Protein 3QLE (pdb70)

Sequence (182 aa):
FPDLLPPPPQRPLTLVITLEDFLVHSEWSQKHGWRTAKRPGADYFLGYLSQYYEIVLFSSNYMMYSDKIAEKLDPIHAFVSYNLFKEHCVYKDGVHIKDLSKLNRDLSKVIIIDTDPNSYKLQPENAIPMEPWNGEADDKLVRLIPFLEYLATQQTKDVRPILNSFEDKKNLAEEFDHRVKK

CATH classification: 3.40.50.1000

Solvent-accessible surface area: 9893 Å² total; per-residue (Å²): 125,95,96,34,9,66,97,71,119,144,106,66,1,8,0,0,0,2,0,42,42,0,0,2,34,39,105,154,20,165,154,98,24,180,134,44,47,95,8,54,25,1,70,120,0,0,12,50,0,15,114,53,2,16,0,0,1,1,0,48,54,79,80,141,123,2,67,146,37,5,92,86,6,7,88,140,125,65,80,16,60,65,67,8,6,53,86,49,13,20,149,96,122,51,33,65,2,2,10,0,59,43,0,61,29,82,42,13,72,0,0,0,0,1,24,62,88,49,8,28,109,65,12,71,71,0,1,0,21,24,118,73,8,105,30,118,71,31,63,101,0,67,140,4,12,60,1,0,46,86,0,12,78,96,102,16,140,41,0,71,87,56,0,69,56,19,155,60,38,111,78,3,24,121,33,17,86,158,125,45,205,212

InterPro domains:
  IPR004274 FCP1 homology domain [PF03031] (192-339)
  IPR004274 FCP1 homology domain [PS50969] (187-330)
  IPR004274 FCP1 homology domain [SM00577] (190-319)
  IPR023214 HAD superfamily [G3DSA:3.40.50.1000] (176-361)
  IPR036412 HAD-like superfamily [SSF56784] (179-343)
  IPR050365 Mitochondrial import inner membrane translocase subunit TIM50 [PTHR12210] (94-351)

Secondary structure (DSSP, 8-state):
----SPPP---SEEEEEE-BTTTEEEEEETTTEEEEEE-TTHHHHHHHHTTTEEEEEE-SS-HHHHHHHHHHTSTT-SSEEEEE-GGGSEEETTEEE--GGGS-S-GGGEEEEES-TTTTTT-GGGEEE-PPP-SS---HHHHHHHHHHHHHHT--S-SHHHHTTSS-GGGHHHHHHHH---

Foldseek 3Di:
DAQDADAQPPALAAEEEEPDLPQKHWDADPVPGIDMGGEPCLLVLQVVLLVHHAYEYEYAADCVPCVVVVCVSPVVVDGHNYYHYQVCFDADPHDTEQAVVSNNDDQLRYAYEEADCRHCVNPVLRYQHEPGHPNDHDCVSVLCPVVSVVCRVVSHRGCRVVCPPDPHSNCVSVRVPVVDDD

Radius of gyration: 15.85 Å; Cα contacts (8 Å, |Δi|>4): 310; chains: 1; bounding box: 47×37×36 Å

Organism: Saccharomyces cerevisiae (strain Lalvin EC1118 / Prise de mousse) (NCBI:txid643680)

Structure (mmCIF, N/CA/C/O backbone):
data_3QLE
#
_entry.id   3QLE
#
_cell.length_a   84.109
_cell.length_b   84.109
_cell.length_c   116.549
_cell.angle_alpha   90.00
_cell.angle_beta   90.00
_cell.angle_gamma   120.00
#
_symmetry.space_group_name_H-M   'P 61 2 2'
#
loop_
_entity.id
_entity.type
_entity.pdbx_description
1 polymer Tim50p
2 non-polymer 'CALCIUM ION'
3 non-polymer 'ACETATE ION'
4 non-polymer 'PENTAETHYLENE GLYCOL'
5 water water
#
loop_
_atom_site.group_PDB
_atom_site.id
_atom_site.type_symbol
_atom_site.label_atom_id
_atom_site.label_alt_id
_atom_site.label_comp_id
_atom_site.label_asym_id
_atom_site.label_entity_id
_atom_site.label_seq_id
_atom_site.pdbx_PDB_ins_code
_atom_site.Cartn_x
_atom_site.Cartn_y
_atom_site.Cartn_z
_atom_site.occupancy
_atom_site.B_iso_or_equiv
_atom_site.auth_seq_id
_atom_site.auth_comp_id
_atom_site.auth_asym_id
_atom_site.auth_atom_id
_atom_site.pdbx_PDB_model_num
ATOM 1 N N . PHE A 1 19 ? 63.645 38.229 -4.520 1.00 39.58 176 PHE A N 1
ATOM 2 C CA . PHE A 1 19 ? 63.013 37.318 -3.565 1.00 36.31 176 PHE A CA 1
ATOM 3 C C . PHE A 1 19 ? 63.430 37.639 -2.120 1.00 31.08 176 PHE A C 1
ATOM 4 O O . PHE A 1 19 ? 64.610 37.825 -1.825 1.00 36.04 176 PHE A O 1
ATOM 12 N N . PRO A 1 20 ? 62.450 37.695 -1.213 1.00 31.58 177 PRO A N 1
ATOM 13 C CA . PRO A 1 20 ? 62.675 37.996 0.208 1.00 33.31 177 PRO A CA 1
ATOM 14 C C . PRO A 1 20 ? 63.490 36.909 0.928 1.00 27.85 177 PRO A C 1
ATOM 15 O O . PRO A 1 20 ? 63.369 35.733 0.568 1.00 24.36 177 PRO A O 1
ATOM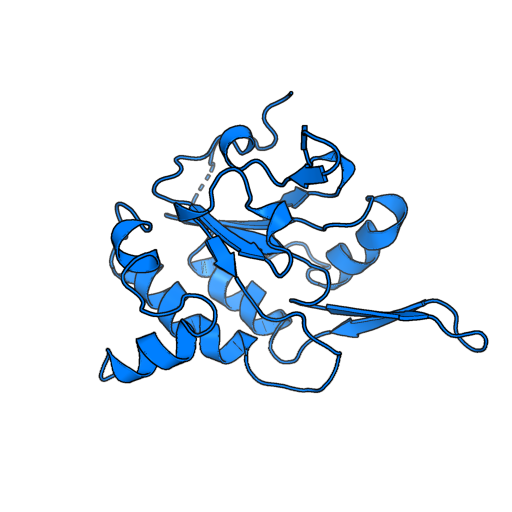 19 N N . ASP A 1 21 ? 64.304 37.290 1.915 1.00 20.56 178 ASP A N 1
ATOM 20 C CA . ASP A 1 21 ? 64.800 36.314 2.890 1.00 22.20 178 ASP A CA 1
ATOM 21 C C . ASP A 1 21 ? 63.616 35.748 3.666 1.00 18.73 178 ASP A C 1
ATOM 22 O O . ASP A 1 21 ? 62.621 36.455 3.904 1.00 20.23 178 ASP A O 1
ATOM 27 N N . LEU A 1 22 ? 63.731 34.495 4.089 1.00 14.72 179 LEU A N 1
ATOM 28 C CA . LEU A 1 22 ? 62.578 33.751 4.585 1.00 16.45 179 LEU A CA 1
ATOM 29 C C . LEU A 1 22 ? 62.545 33.533 6.090 1.00 17.49 179 LEU A C 1
ATOM 30 O O . LEU A 1 22 ? 61.488 33.218 6.639 1.00 19.13 179 LEU A O 1
ATOM 35 N N . LEU A 1 23 ? 63.695 33.651 6.754 1.00 14.50 180 LEU A N 1
ATOM 36 C CA . LEU A 1 23 ? 63.751 33.382 8.197 1.00 12.36 180 LEU A CA 1
ATOM 37 C C . LEU A 1 23 ? 64.363 34.569 8.931 1.00 11.92 180 LEU A C 1
ATOM 38 O O . LEU A 1 23 ? 65.224 35.255 8.392 1.00 14.20 180 LEU A O 1
ATOM 43 N N . PRO A 1 24 ? 63.913 34.796 10.176 1.00 15.46 181 PRO A N 1
ATOM 44 C CA . PRO A 1 24 ? 64.549 35.759 11.081 1.00 16.55 181 PRO A CA 1
ATOM 45 C C . PRO A 1 24 ? 65.970 35.284 11.361 1.00 20.21 181 PRO A C 1
ATOM 46 O O . PRO A 1 24 ? 66.258 34.100 11.178 1.00 20.31 181 PRO A O 1
ATOM 50 N N . PRO A 1 25 ? 66.844 36.185 11.822 1.00 25.48 182 PRO A N 1
ATOM 51 C CA . PRO A 1 25 ? 68.206 35.757 12.181 1.00 29.21 182 PRO A CA 1
ATOM 52 C C . PRO A 1 25 ? 68.167 34.722 13.308 1.00 30.20 182 PRO A C 1
ATOM 53 O O . PRO A 1 25 ? 67.183 34.666 14.054 1.00 27.85 182 PRO A O 1
ATOM 57 N N . PRO A 1 26 ? 69.212 33.885 13.416 1.00 27.07 183 PRO A N 1
ATOM 58 C CA . PRO A 1 26 ? 69.184 32.833 14.440 1.00 26.67 183 PRO A CA 1
ATOM 59 C C . PRO A 1 26 ? 69.024 33.416 15.842 1.00 32.17 183 PRO A C 1
ATOM 60 O O . PRO A 1 26 ? 69.463 34.542 16.111 1.00 28.11 183 PRO A O 1
ATOM 64 N N . PRO A 1 27 ? 68.369 32.656 16.726 1.00 30.24 184 PRO A N 1
ATOM 65 C CA . PRO A 1 27 ? 68.049 33.101 18.082 1.00 32.87 184 PRO A CA 1
ATOM 66 C C . PRO A 1 27 ? 69.226 32.911 19.031 1.00 39.95 184 PRO A C 1
ATOM 67 O O . PRO A 1 27 ? 69.223 33.560 20.084 1.00 51.4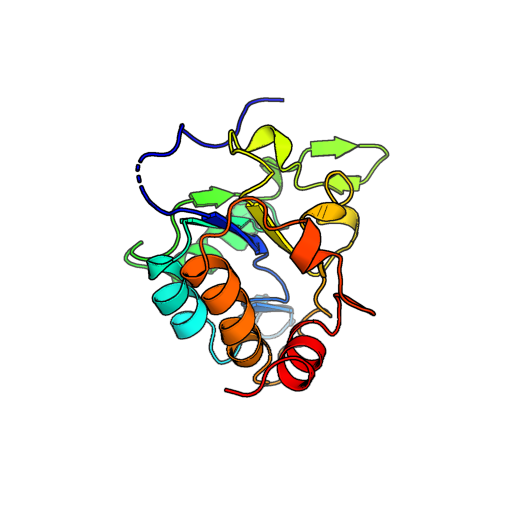7 184 PRO A O 1
ATOM 71 N N . GLN A 1 32 ? 69.312 28.777 20.649 1.00 28.86 189 GLN A N 1
ATOM 72 C CA . GLN A 1 32 ? 70.092 28.555 19.425 1.00 36.27 189 GLN A CA 1
ATOM 73 C C . GLN A 1 32 ? 70.601 27.120 19.295 1.00 34.69 189 GLN A C 1
ATOM 74 O O . GLN A 1 32 ? 70.845 26.440 20.295 1.00 34.71 189 GLN A O 1
ATOM 80 N N . ARG A 1 33 ? 70.769 26.685 18.050 1.00 23.60 190 ARG A N 1
ATOM 81 C CA . ARG A 1 33 ? 71.301 25.368 17.715 1.00 20.22 190 ARG A CA 1
ATOM 82 C C . ARG A 1 33 ? 72.429 25.561 16.721 1.00 22.44 190 ARG A C 1
ATOM 83 O O . ARG A 1 33 ? 72.384 26.486 15.909 1.00 27.30 190 ARG A O 1
ATOM 91 N N . PRO A 1 34 ? 73.436 24.677 16.761 1.00 25.35 191 PRO A N 1
ATOM 92 C CA . PRO A 1 34 ? 74.626 24.818 15.906 1.00 29.69 191 PRO A CA 1
ATOM 93 C C . PRO A 1 34 ? 74.340 24.586 14.420 1.00 26.98 191 PRO A C 1
ATOM 94 O O . PRO A 1 34 ? 75.109 25.043 13.574 1.00 25.07 191 PRO A O 1
ATOM 98 N N . LEU A 1 35 ? 73.246 23.900 14.107 1.00 17.33 192 LEU A N 1
ATOM 99 C CA . LEU A 1 35 ? 72.969 23.510 12.732 1.00 13.79 192 LEU A CA 1
ATOM 100 C C . LEU A 1 35 ? 71.490 23.672 12.424 1.00 12.74 192 LEU A C 1
ATOM 101 O O . LEU A 1 35 ? 70.655 23.630 13.324 1.00 15.15 192 LEU A O 1
ATOM 106 N N . THR A 1 36 ? 71.170 23.834 11.142 1.00 10.42 193 THR A N 1
ATOM 107 C CA . THR A 1 36 ? 69.781 23.942 10.713 1.00 10.20 193 THR A CA 1
ATOM 108 C C . THR A 1 36 ? 69.455 22.766 9.811 1.00 9.89 193 THR A C 1
ATOM 109 O O . THR A 1 36 ? 70.206 22.472 8.876 1.00 11.99 193 THR A O 1
ATOM 113 N N . LEU A 1 37 ? 68.362 22.077 10.126 1.00 10.88 194 LEU A N 1
ATOM 114 C CA . LEU A 1 37 ? 67.920 20.917 9.360 1.00 10.81 194 LEU A CA 1
ATOM 115 C C . LEU A 1 37 ? 66.641 21.282 8.606 1.00 11.12 194 LEU A C 1
ATOM 116 O O . LEU A 1 37 ? 65.598 21.514 9.223 1.00 12.41 194 LEU A O 1
ATOM 121 N N . VAL A 1 38 ? 66.715 21.334 7.279 1.00 8.42 195 VAL A N 1
ATOM 122 C CA . VAL A 1 38 ? 65.554 21.664 6.468 1.00 11.33 195 VAL A CA 1
ATOM 123 C C . VAL A 1 38 ? 65.025 20.348 5.924 1.00 13.78 195 VAL A C 1
ATOM 124 O O . VAL A 1 38 ? 65.729 19.637 5.214 1.00 13.31 195 VAL A O 1
ATOM 128 N N . ILE A 1 39 ? 63.802 19.989 6.283 1.00 10.69 196 ILE A N 1
ATOM 129 C CA . ILE A 1 39 ? 63.283 18.700 5.835 1.00 9.52 196 ILE A CA 1
ATOM 130 C C . ILE A 1 39 ? 61.984 18.880 5.085 1.00 14.04 196 ILE A C 1
ATOM 131 O O . ILE A 1 39 ? 61.151 19.701 5.459 1.00 13.39 196 ILE A O 1
ATOM 136 N N . THR A 1 40 ? 61.800 18.101 4.029 1.00 10.47 197 THR A N 1
ATOM 137 C CA . THR A 1 40 ? 60.543 18.156 3.322 1.00 10.08 197 THR A CA 1
ATOM 138 C C . THR A 1 40 ? 59.463 17.403 4.088 1.00 12.19 197 THR A C 1
ATOM 139 O O . THR A 1 40 ? 59.744 16.577 4.949 1.00 14.02 197 THR A O 1
ATOM 143 N N . LEU A 1 41 ? 58.214 17.692 3.763 1.00 13.96 198 LEU A N 1
ATOM 144 C CA . LEU A 1 41 ? 57.097 17.062 4.457 1.00 11.82 198 LEU A CA 1
ATOM 145 C C . LEU A 1 41 ? 56.615 15.858 3.666 1.00 17.09 198 LEU A C 1
ATOM 146 O O . LEU A 1 41 ? 56.638 14.720 4.145 1.00 15.52 198 LEU A O 1
ATOM 151 N N . GLU A 1 42 ? 56.178 16.124 2.442 1.00 13.30 199 GLU A N 1
ATOM 152 C CA . GLU A 1 42 ? 55.551 15.117 1.595 1.00 15.89 199 GLU A CA 1
ATOM 153 C C . GLU A 1 42 ? 56.524 13.998 1.204 1.00 15.38 199 GLU A C 1
ATOM 154 O O . GLU A 1 42 ? 57.650 14.245 0.762 1.00 14.87 199 GLU A O 1
ATOM 160 N N . ASP A 1 43 ? 56.068 12.765 1.370 1.00 13.90 200 ASP A N 1
ATOM 161 C CA . ASP A 1 43 ? 56.854 11.573 1.051 1.00 16.45 200 ASP A CA 1
ATOM 162 C C . ASP A 1 43 ? 58.163 11.456 1.818 1.00 14.95 200 ASP A C 1
ATOM 163 O O . ASP A 1 43 ? 59.095 10.773 1.379 1.00 14.87 200 ASP A O 1
ATOM 168 N N . PHE A 1 44 ? 58.220 12.105 2.973 1.00 13.28 201 PHE A N 1
ATOM 169 C CA . PHE A 1 44 ? 59.352 11.937 3.875 1.00 11.07 201 PHE A CA 1
ATOM 170 C C . PHE A 1 44 ? 58.838 11.681 5.288 1.00 13.64 201 PHE A C 1
ATOM 171 O O . PHE A 1 44 ? 59.147 10.653 5.875 1.00 15.42 201 PHE A O 1
ATOM 179 N N . LEU A 1 45 ? 58.028 12.595 5.821 1.00 12.59 202 LEU A N 1
ATOM 180 C CA . LEU A 1 45 ? 57.402 12.383 7.131 1.00 12.96 202 LEU A CA 1
ATOM 181 C C . LEU A 1 45 ? 55.978 11.831 7.006 1.00 14.94 202 LEU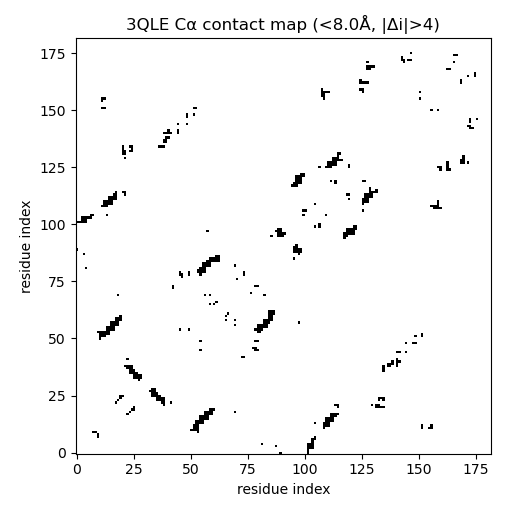 A C 1
ATOM 182 O O . LEU A 1 45 ? 55.486 11.153 7.921 1.00 13.46 202 LEU A O 1
ATOM 187 N N . VAL A 1 46 ? 55.314 12.169 5.902 1.00 12.77 203 VAL A N 1
ATOM 188 C CA . VAL A 1 46 ? 53.930 11.753 5.668 1.00 11.21 203 VAL A CA 1
ATOM 189 C C . VAL A 1 46 ? 53.763 11.323 4.220 1.00 16.30 203 VAL A C 1
ATOM 190 O O . VAL A 1 46 ? 54.641 11.548 3.386 1.00 16.43 203 VAL A O 1
ATOM 194 N N . HIS A 1 47 ? 52.629 10.710 3.921 1.00 13.74 204 HIS A N 1
ATOM 195 C CA . HIS A 1 47 ? 52.318 10.341 2.544 1.00 17.92 204 HIS A CA 1
ATOM 196 C C . HIS A 1 47 ? 50.816 10.406 2.375 1.00 17.85 204 HIS A C 1
ATOM 197 O O . HIS A 1 47 ? 50.078 9.883 3.211 1.00 16.28 204 HIS A O 1
ATOM 204 N N . SER A 1 48 ? 50.371 11.052 1.298 1.00 16.38 205 SER A N 1
ATOM 205 C CA . SER A 1 48 ? 48.950 11.250 1.054 1.00 18.92 205 SER A CA 1
ATOM 206 C C . SER A 1 48 ? 48.475 10.517 -0.205 1.00 18.31 205 SER A C 1
ATOM 207 O O . SER A 1 48 ? 49.189 10.425 -1.197 1.00 18.37 205 SER A O 1
ATOM 210 N N . GLU A 1 49 ? 47.254 10.008 -0.157 1.00 18.31 206 GLU A N 1
ATOM 211 C CA . GLU A 1 49 ? 46.661 9.334 -1.303 1.00 19.20 206 GLU A CA 1
ATOM 212 C C . GLU A 1 49 ? 45.204 9.717 -1.337 1.00 18.66 206 GLU A C 1
ATOM 213 O O . GLU A 1 49 ? 44.590 9.870 -0.288 1.00 21.07 206 GLU A O 1
ATOM 219 N N . TRP A 1 50 ? 44.659 9.845 -2.543 1.00 19.47 207 TRP A N 1
ATOM 220 C CA . TRP A 1 50 ? 43.266 10.247 -2.747 1.00 25.10 207 TRP A CA 1
ATOM 221 C C . TRP A 1 50 ? 42.400 9.055 -3.131 1.00 34.29 207 TRP A C 1
ATOM 222 O O . TRP A 1 50 ? 42.843 8.159 -3.847 1.00 34.35 207 TRP A O 1
ATOM 233 N N . SER A 1 51 ? 41.165 9.038 -2.643 1.00 35.72 208 SER A N 1
ATOM 234 C CA . SER A 1 51 ? 40.207 8.016 -3.041 1.00 48.14 208 SER A CA 1
ATOM 235 C C . SER A 1 51 ? 38.841 8.656 -3.227 1.00 54.15 208 SER A C 1
ATOM 236 O O . SER A 1 51 ? 38.591 9.758 -2.731 1.00 43.21 208 SER A O 1
ATOM 239 N N . GLN A 1 52 ? 37.970 7.974 -3.964 1.00 67.42 209 GLN A N 1
ATOM 240 C CA . GLN A 1 52 ? 36.602 8.434 -4.156 1.00 78.66 209 GLN A CA 1
ATOM 241 C C . GLN A 1 52 ? 35.874 8.345 -2.823 1.00 78.93 209 GLN A C 1
ATOM 242 O O . GLN A 1 52 ? 35.194 9.278 -2.401 1.00 81.36 209 GLN A O 1
ATOM 248 N N . LYS A 1 53 ? 36.042 7.204 -2.167 1.00 75.69 210 LYS A N 1
ATOM 249 C CA . LYS A 1 53 ? 35.382 6.905 -0.905 1.00 77.07 210 LYS A CA 1
ATOM 250 C C . LYS A 1 53 ? 35.733 7.873 0.228 1.00 77.59 210 LYS A C 1
ATOM 251 O O . LYS A 1 53 ? 34.860 8.247 1.010 1.00 79.84 210 LYS A O 1
ATOM 257 N N . HIS A 1 54 ? 37.000 8.279 0.317 1.00 69.90 211 HIS A N 1
ATOM 258 C CA . HIS A 1 54 ? 37.477 9.030 1.483 1.00 58.42 211 HIS A CA 1
ATOM 259 C C . HIS A 1 54 ? 38.074 10.406 1.187 1.00 51.27 211 HIS A C 1
ATOM 260 O O . HIS A 1 54 ? 38.342 11.177 2.111 1.00 49.58 211 HIS A O 1
ATOM 267 N N . GLY A 1 55 ? 38.291 10.718 -0.087 1.00 37.85 212 GLY A N 1
ATOM 268 C CA . GLY A 1 55 ? 39.033 11.911 -0.443 1.00 30.38 212 GLY A CA 1
ATOM 269 C C . GLY A 1 55 ? 40.492 11.731 -0.053 1.00 25.00 212 GLY A C 1
ATOM 270 O O . GLY A 1 55 ? 40.993 10.607 -0.025 1.00 32.37 212 GLY A O 1
ATOM 271 N N . TRP A 1 56 ? 41.166 12.831 0.269 1.00 31.38 213 TRP A N 1
ATOM 272 C CA . TRP A 1 56 ? 42.575 12.781 0.652 1.00 24.52 213 TRP A CA 1
ATOM 273 C C . TRP A 1 56 ? 42.786 12.201 2.050 1.00 34.63 213 TRP A C 1
ATOM 274 O O . TRP A 1 56 ? 42.169 12.650 3.017 1.00 40.27 213 TRP A O 1
ATOM 285 N N . ARG A 1 57 ? 43.662 11.203 2.151 1.00 27.11 214 ARG A N 1
ATOM 286 C CA . ARG A 1 57 ? 44.035 10.636 3.442 1.00 23.20 214 ARG A CA 1
ATOM 287 C C . ARG A 1 57 ? 45.552 10.646 3.565 1.00 26.29 214 ARG A C 1
ATOM 288 O O . ARG A 1 57 ? 46.258 10.416 2.582 1.00 19.14 214 ARG A O 1
ATOM 296 N N . THR A 1 58 ? 46.052 10.904 4.768 1.00 22.49 215 THR A N 1
ATOM 297 C CA . THR A 1 58 ? 47.493 11.071 4.952 1.00 19.41 215 THR A CA 1
ATOM 298 C C . THR A 1 58 ? 48.010 10.200 6.084 1.00 23.33 215 THR A C 1
ATOM 299 O O . THR A 1 58 ? 47.428 10.178 7.161 1.00 21.79 215 THR A O 1
ATOM 303 N N . ALA A 1 59 ? 49.102 9.484 5.828 1.00 18.66 216 ALA A N 1
ATOM 304 C CA . ALA A 1 59 ? 49.701 8.588 6.812 1.00 18.78 216 ALA A CA 1
ATOM 305 C C . ALA A 1 59 ? 50.990 9.212 7.315 1.00 20.69 216 ALA A C 1
ATOM 306 O O . ALA A 1 59 ? 51.646 9.958 6.592 1.00 17.04 216 ALA A O 1
ATOM 308 N N . LYS A 1 60 ? 51.343 8.907 8.556 1.00 19.33 217 LYS A N 1
ATOM 309 C CA . LYS A 1 60 ? 52.569 9.419 9.163 1.00 21.89 217 LYS A CA 1
ATOM 310 C C . LYS A 1 60 ? 53.586 8.282 9.199 1.00 15.60 217 LYS A C 1
ATOM 311 O O . LYS A 1 60 ? 53.237 7.160 9.545 1.00 14.59 217 LYS A O 1
ATOM 317 N N . ARG A 1 61 ? 54.828 8.563 8.817 1.00 11.28 218 ARG A N 1
ATOM 318 C CA . ARG A 1 61 ? 55.856 7.531 8.715 1.00 12.12 218 ARG A CA 1
ATOM 319 C C . ARG A 1 61 ? 56.269 7.073 10.115 1.00 12.73 218 ARG A C 1
ATOM 320 O O . ARG A 1 61 ? 56.290 7.885 11.056 1.00 12.00 218 ARG A O 1
ATOM 328 N N . PRO A 1 62 ? 56.591 5.780 10.269 1.00 12.32 219 PRO A N 1
ATOM 329 C CA . PRO A 1 62 ? 57.107 5.356 11.578 1.00 11.69 219 PRO A CA 1
ATOM 330 C C . PRO A 1 62 ? 58.334 6.186 11.971 1.00 12.71 219 PRO A C 1
ATOM 331 O O . PRO A 1 62 ? 59.194 6.471 11.134 1.00 12.76 219 PRO A O 1
ATOM 335 N N . GLY A 1 63 ? 58.389 6.583 13.234 1.00 13.84 220 GLY A N 1
ATOM 336 C CA . GLY A 1 63 ? 59.524 7.318 13.758 1.00 13.66 220 GLY A CA 1
ATOM 337 C C . GLY A 1 63 ? 59.452 8.828 13.577 1.00 10.96 220 GLY A C 1
ATOM 338 O O . GLY A 1 63 ? 60.319 9.548 14.049 1.00 14.35 220 GLY A O 1
ATOM 339 N N . ALA A 1 64 ? 58.417 9.317 12.904 1.00 12.52 221 ALA A N 1
ATOM 340 C CA . ALA A 1 64 ? 58.361 10.755 12.572 1.00 12.10 221 ALA A CA 1
ATOM 341 C C . ALA A 1 64 ? 58.345 11.646 13.810 1.00 12.18 221 ALA A C 1
ATOM 342 O O . ALA A 1 64 ? 59.091 12.631 13.882 1.00 12.35 221 ALA A O 1
ATOM 344 N N . ASP A 1 65 ? 57.489 11.323 14.780 1.00 13.10 222 ASP A N 1
ATOM 345 C CA . ASP A 1 65 ? 57.392 12.150 15.987 1.00 14.97 222 ASP A CA 1
ATOM 346 C C . ASP A 1 65 ? 58.717 12.104 16.751 1.00 16.58 222 ASP A C 1
ATOM 347 O O . ASP A 1 65 ? 59.193 13.109 17.268 1.00 15.99 222 ASP A O 1
ATOM 352 N N . TYR A 1 66 ? 59.313 10.919 16.823 1.00 14.94 223 TYR A N 1
ATOM 353 C CA . TYR A 1 66 ? 60.589 10.779 17.519 1.00 14.05 223 TYR A CA 1
ATOM 354 C C . TYR A 1 66 ? 61.717 11.512 16.785 1.00 17.23 223 TYR A C 1
ATOM 355 O O . TYR A 1 66 ? 62.541 12.199 17.395 1.00 15.07 223 TYR A O 1
ATOM 364 N N . PHE A 1 67 ? 61.741 11.361 15.467 1.00 12.55 224 PHE A N 1
ATOM 365 C CA . PHE A 1 67 ? 62.699 12.068 14.626 1.00 10.70 224 PHE A CA 1
ATOM 366 C C . PHE A 1 67 ? 62.691 13.583 14.908 1.00 13.27 224 PHE A C 1
ATOM 367 O O . PHE A 1 67 ? 63.744 14.184 15.146 1.00 12.46 224 PHE A O 1
ATOM 375 N N . LEU A 1 68 ? 61.512 14.197 14.862 1.00 11.45 225 LEU A N 1
ATOM 376 C CA . LEU A 1 68 ? 61.400 15.639 15.092 1.00 15.28 225 LEU A CA 1
ATOM 377 C C . LEU A 1 68 ? 61.751 16.003 16.528 1.00 16.65 225 LEU A C 1
ATOM 378 O O . LEU A 1 68 ? 62.523 16.941 16.778 1.00 16.86 225 LEU A O 1
ATOM 383 N N . GLY A 1 69 ? 61.170 15.266 17.467 1.00 14.71 226 GLY A N 1
ATOM 384 C CA . GLY A 1 69 ? 61.362 15.536 18.883 1.00 19.93 226 GLY A CA 1
ATOM 385 C C . GLY A 1 69 ? 62.818 15.438 19.298 1.00 21.69 226 GLY A C 1
ATOM 386 O O . GLY A 1 69 ? 63.355 16.335 19.955 1.00 21.95 226 GLY A O 1
ATOM 387 N N . TYR A 1 70 ? 63.473 14.355 18.900 1.00 14.19 227 TYR A N 1
ATOM 388 C CA . TYR A 1 70 ? 64.853 14.119 19.313 1.00 12.97 227 TYR A CA 1
ATOM 389 C C . TYR A 1 70 ? 65.839 15.044 18.606 1.00 15.35 227 TYR A C 1
ATOM 390 O O . TYR A 1 70 ? 66.713 15.637 19.244 1.00 17.60 227 TYR A O 1
ATOM 399 N N . LEU A 1 71 ? 65.697 15.186 17.294 1.00 12.38 228 LEU A N 1
ATOM 400 C CA . LEU A 1 71 ? 66.663 15.982 16.538 1.00 10.19 228 LEU A CA 1
ATOM 401 C C . LEU A 1 71 ? 66.533 17.479 16.818 1.00 10.90 228 LEU A C 1
ATOM 402 O O . LEU A 1 71 ? 67.477 18.223 16.613 1.00 16.62 228 LEU A O 1
ATOM 407 N N . SER A 1 72 ? 65.369 17.911 17.296 1.00 11.07 229 SER A N 1
ATOM 408 C CA . SER A 1 72 ? 65.184 19.325 17.634 1.00 12.76 229 SER A CA 1
ATOM 409 C C . SER A 1 72 ? 66.129 19.755 18.766 1.00 18.12 229 SER A C 1
ATOM 410 O O . SER A 1 72 ? 66.375 20.952 18.968 1.00 17.73 229 SER A O 1
ATOM 413 N N . GLN A 1 73 ? 66.675 18.782 19.496 1.00 16.15 230 GLN A N 1
ATOM 414 C CA . GLN A 1 73 ? 67.628 19.086 20.562 1.00 19.10 230 GLN A CA 1
ATOM 415 C C . GLN A 1 73 ? 68.995 19.469 19.999 1.00 20.76 230 GLN A C 1
ATOM 416 O O . GLN A 1 73 ? 69.821 20.046 20.702 1.00 23.58 230 GLN A O 1
ATOM 422 N N . TYR A 1 74 ? 69.226 19.139 18.730 1.00 18.50 231 TYR A N 1
ATOM 423 C CA . TYR A 1 74 ? 70.523 19.324 18.091 1.00 15.57 231 TYR A CA 1
ATOM 424 C C . TYR A 1 74 ? 70.456 20.314 16.937 1.00 16.55 231 TYR A C 1
ATOM 425 O O . TYR A 1 74 ? 71.467 20.917 16.589 1.00 18.93 231 TYR A O 1
ATOM 434 N N . TYR A 1 75 ? 69.274 20.433 16.333 1.00 15.36 232 TYR A N 1
ATOM 435 C CA . TYR A 1 75 ? 69.074 21.218 15.107 1.00 12.90 232 TYR A CA 1
ATOM 436 C C . TYR A 1 75 ? 67.930 22.194 15.241 1.00 13.54 232 TYR A C 1
ATOM 437 O O . TYR A 1 75 ? 66.935 21.909 15.893 1.00 15.66 232 TYR A O 1
ATOM 446 N N . GLU A 1 76 ? 68.057 23.332 14.573 1.00 13.42 233 GLU A N 1
ATOM 447 C CA . GLU A 1 76 ? 66.901 24.155 14.288 1.00 13.14 233 GLU A CA 1
ATOM 448 C C . GLU A 1 76 ? 66.193 23.491 13.125 1.00 14.25 233 GLU A C 1
ATOM 449 O O . GLU A 1 76 ? 66.764 23.354 12.043 1.00 15.74 233 GLU A O 1
ATOM 455 N N . ILE A 1 77 ? 64.962 23.041 13.342 1.00 13.02 234 ILE A N 1
ATOM 456 C CA . ILE A 1 77 ? 64.252 22.328 12.289 1.00 13.95 234 ILE A CA 1
ATOM 457 C C . ILE A 1 77 ? 63.306 23.227 11.517 1.00 14.45 234 ILE A C 1
ATOM 458 O O . ILE A 1 77 ? 62.472 23.926 12.095 1.00 12.56 234 ILE A O 1
ATOM 463 N N . VAL A 1 78 ? 63.451 23.179 10.198 1.00 12.54 235 VAL A N 1
ATOM 464 C CA . VAL A 1 78 ? 62.595 23.916 9.287 1.00 14.00 235 VAL A CA 1
ATOM 465 C C . VAL A 1 78 ? 61.864 22.888 8.446 1.00 14.98 235 VAL A C 1
ATOM 466 O O . VAL A 1 78 ? 62.484 22.155 7.673 1.00 13.64 235 VAL A O 1
ATOM 470 N N . LEU A 1 79 ? 60.549 22.824 8.616 1.00 11.34 236 LEU A N 1
ATOM 471 C CA . LEU A 1 79 ? 59.730 21.888 7.852 1.00 11.00 236 LEU A CA 1
ATOM 472 C C . LEU A 1 79 ? 59.282 22.586 6.578 1.00 14.94 236 LEU A C 1
ATOM 473 O O . LEU A 1 79 ? 58.464 23.509 6.614 1.00 16.20 236 LEU A O 1
ATOM 478 N N . PHE A 1 80 ? 59.852 22.171 5.449 1.00 10.88 237 PHE A N 1
ATOM 479 C CA . PHE A 1 80 ? 59.634 22.891 4.197 1.00 11.08 237 PHE A CA 1
ATOM 480 C C . PHE A 1 80 ? 58.761 22.028 3.285 1.00 16.85 237 PHE A C 1
ATOM 481 O O . PHE A 1 80 ? 59.250 21.098 2.631 1.00 13.53 237 PHE A O 1
ATOM 489 N N . SER A 1 81 ? 57.457 22.316 3.278 1.00 14.18 238 SER A N 1
ATOM 490 C CA . SER A 1 81 ? 56.490 21.566 2.479 1.00 13.25 238 SER A CA 1
ATOM 491 C C . SER A 1 81 ? 56.621 21.892 1.005 1.00 16.45 238 SER A C 1
ATOM 492 O O . SER A 1 81 ? 56.909 23.040 0.630 1.00 15.46 238 SER A O 1
ATOM 495 N N . SER A 1 82 ? 56.395 20.889 0.161 1.00 12.49 239 SER A N 1
ATOM 496 C CA . SER A 1 82 ? 56.396 21.094 -1.273 1.00 12.07 239 SER A CA 1
ATOM 497 C C . SER A 1 82 ? 55.019 21.442 -1.832 1.00 14.20 239 SER A C 1
ATOM 498 O O . SER A 1 82 ? 54.850 21.543 -3.043 1.00 20.42 239 SER A O 1
ATOM 501 N N . ASN A 1 83 ? 54.043 21.620 -0.959 1.00 16.93 240 ASN A N 1
ATOM 502 C CA . ASN A 1 83 ? 52.695 21.926 -1.413 1.00 14.35 240 ASN A CA 1
ATOM 503 C C . ASN A 1 83 ? 52.326 23.335 -0.988 1.00 16.22 240 ASN A C 1
ATOM 504 O O . ASN A 1 83 ? 52.971 23.912 -0.118 1.00 17.39 240 ASN A O 1
ATOM 509 N N . TYR A 1 84 ? 51.290 23.900 -1.597 1.00 19.39 241 TYR A N 1
ATOM 510 C CA . TYR A 1 84 ? 50.827 25.215 -1.172 1.00 26.74 241 TYR A CA 1
ATOM 511 C C . TYR A 1 84 ? 50.274 25.129 0.241 1.00 25.23 241 TYR A C 1
ATOM 512 O O . TYR A 1 84 ? 49.737 24.090 0.638 1.00 23.87 241 TYR A O 1
ATOM 521 N N . MET A 1 85 ? 50.387 26.233 0.982 1.00 20.80 242 MET A N 1
ATOM 522 C CA . MET A 1 85 ? 49.913 26.303 2.367 1.00 30.74 242 MET A CA 1
ATOM 523 C C . MET A 1 85 ? 48.485 25.793 2.526 1.00 29.98 242 MET A C 1
ATOM 524 O O . MET A 1 85 ? 48.167 25.097 3.490 1.00 25.95 242 MET A O 1
ATOM 529 N N . MET A 1 86 ? 47.610 26.175 1.603 1.00 28.26 243 MET A N 1
ATOM 530 C CA . MET A 1 86 ? 46.188 25.851 1.764 1.00 34.21 243 MET A CA 1
ATOM 531 C C . MET A 1 86 ? 45.936 24.346 1.765 1.00 37.53 243 MET A C 1
ATOM 532 O O . MET A 1 86 ? 44.887 23.883 2.215 1.00 38.63 243 MET A O 1
ATOM 537 N N . TYR A 1 87 ? 46.910 23.587 1.272 1.00 29.34 244 TYR A N 1
ATOM 538 C CA . TYR A 1 87 ? 46.778 22.141 1.165 1.00 27.13 244 TYR A CA 1
ATOM 539 C C . TYR A 1 87 ? 47.469 21.379 2.279 1.00 30.54 244 TYR A C 1
ATOM 540 O O . TYR A 1 87 ? 47.000 20.311 2.670 1.00 30.50 244 TYR A O 1
ATOM 549 N N . SER A 1 88 ? 48.582 21.909 2.787 1.00 27.70 245 SER A N 1
ATOM 550 C CA . SER A 1 88 ? 49.430 21.132 3.695 1.00 21.79 245 SER A CA 1
ATOM 551 C C . SER A 1 88 ? 49.661 21.761 5.066 1.00 19.08 245 SER A C 1
ATOM 552 O O . SER A 1 88 ? 50.312 21.169 5.924 1.00 21.10 245 SER A O 1
ATOM 555 N N . ASP A 1 89 ? 49.138 22.964 5.262 1.00 18.78 246 ASP A N 1
ATOM 556 C CA . ASP A 1 89 ? 49.273 23.687 6.520 1.00 24.24 246 ASP A CA 1
ATOM 557 C C . ASP A 1 89 ? 48.856 22.854 7.740 1.00 24.81 246 ASP A C 1
ATOM 558 O O . ASP A 1 89 ? 49.563 22.807 8.752 1.00 24.51 246 ASP A O 1
ATOM 563 N N . LYS A 1 90 ? 47.688 22.225 7.652 1.00 23.28 247 LYS A N 1
ATOM 564 C CA . LYS A 1 90 ? 47.145 21.458 8.776 1.00 34.34 247 LYS A CA 1
ATOM 565 C C . LYS A 1 90 ? 47.885 20.141 9.000 1.00 33.66 247 LYS A C 1
ATOM 566 O O . LYS A 1 90 ? 48.045 19.688 10.140 1.00 29.57 247 LYS A O 1
ATOM 572 N N . ILE A 1 91 ? 48.338 19.528 7.910 1.00 24.87 248 ILE A N 1
ATOM 573 C CA . ILE A 1 91 ? 49.137 18.312 8.016 1.00 24.21 248 ILE A CA 1
ATOM 574 C C . ILE A 1 91 ? 50.425 18.631 8.780 1.00 22.09 248 ILE A C 1
ATOM 575 O O . ILE A 1 91 ? 50.781 17.947 9.737 1.00 25.95 248 ILE A O 1
ATOM 580 N N . ALA A 1 92 ? 51.097 19.709 8.381 1.00 19.79 249 ALA A N 1
ATOM 581 C CA . ALA A 1 92 ? 52.316 20.150 9.060 1.00 22.70 249 ALA A CA 1
ATOM 582 C C . ALA A 1 92 ? 52.085 20.411 10.547 1.00 23.40 249 ALA A C 1
ATOM 583 O O . ALA A 1 92 ? 52.888 20.029 11.397 1.00 30.10 249 ALA A O 1
ATOM 585 N N . GLU A 1 93 ? 50.982 21.076 10.856 1.00 29.75 250 GLU A N 1
ATOM 586 C CA . GLU A 1 93 ? 50.647 21.403 12.235 1.00 28.96 250 GLU A CA 1
ATOM 587 C C . GLU A 1 93 ? 50.423 20.149 13.096 1.00 28.09 250 GLU A C 1
ATOM 588 O O . GLU A 1 93 ? 50.822 20.118 14.263 1.00 29.66 250 GLU A O 1
ATOM 594 N N . LYS A 1 94 ? 49.776 19.128 12.529 1.00 28.95 251 LYS A N 1
ATOM 595 C CA . LYS A 1 94 ? 49.518 17.876 13.254 1.00 32.07 251 LYS A CA 1
ATOM 596 C C . LYS A 1 94 ? 50.817 17.212 13.693 1.00 37.64 251 LYS A C 1
ATOM 597 O O . LYS A 1 94 ? 50.840 16.444 14.660 1.00 35.75 251 LYS A O 1
ATOM 603 N N . LEU A 1 95 ? 51.901 17.482 12.969 1.00 26.59 252 LEU A N 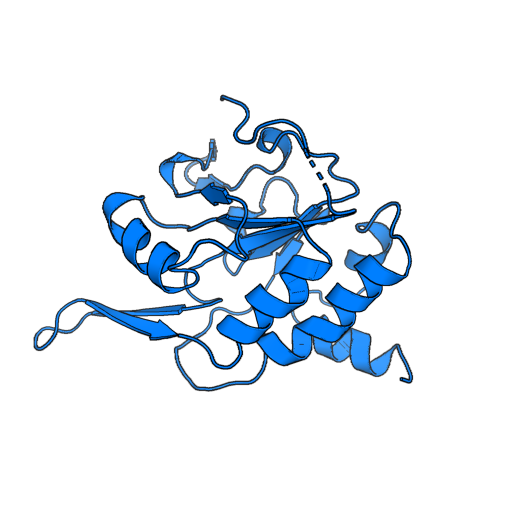1
ATOM 604 C CA . LEU A 1 95 ? 53.166 16.835 13.283 1.00 28.71 252 LEU A CA 1
ATOM 605 C C . LEU A 1 95 ? 53.787 17.435 14.521 1.00 27.12 252 LEU A C 1
ATOM 606 O O . LEU A 1 95 ? 54.671 16.840 15.131 1.00 36.22 252 LEU A O 1
ATOM 611 N N . ASP A 1 96 ? 53.350 18.637 14.872 1.00 24.74 253 ASP A N 1
ATOM 612 C CA . ASP A 1 96 ? 53.892 19.311 16.040 1.00 22.04 253 ASP A CA 1
ATOM 613 C C . ASP A 1 96 ? 52.843 20.268 16.562 1.00 32.53 253 ASP A C 1
ATOM 614 O O . ASP A 1 96 ? 53.026 21.488 16.504 1.00 31.12 253 ASP A O 1
ATOM 619 N N . PRO A 1 97 ? 51.730 19.708 17.066 1.00 35.29 254 PRO A N 1
ATOM 620 C CA . PRO A 1 97 ? 50.533 20.465 17.452 1.00 42.59 254 PRO A CA 1
ATOM 621 C C . PRO A 1 97 ? 50.825 21.529 18.494 1.00 42.87 254 PRO A C 1
ATOM 622 O O . PRO A 1 97 ? 50.265 22.624 18.423 1.00 47.76 254 PRO A O 1
ATOM 626 N N . ILE A 1 98 ? 51.691 21.214 19.451 1.00 40.82 255 ILE A N 1
ATOM 627 C CA . ILE A 1 98 ? 51.996 22.163 20.514 1.00 41.42 255 ILE A CA 1
ATOM 628 C C . ILE A 1 98 ? 53.206 23.028 20.159 1.00 34.86 255 ILE A C 1
ATOM 629 O O . ILE A 1 98 ? 53.668 23.836 20.962 1.00 36.09 255 ILE A O 1
ATOM 634 N N . HIS A 1 99 ? 53.704 22.852 18.935 1.00 32.38 256 HIS A N 1
ATOM 635 C CA . HIS A 1 99 ? 54.784 23.687 18.380 1.00 34.07 256 HIS A CA 1
ATOM 636 C C . HIS A 1 99 ? 56.097 23.668 19.181 1.00 34.72 256 HIS A C 1
ATOM 637 O O . HIS A 1 99 ? 56.737 24.699 19.367 1.00 38.41 256 HIS A O 1
ATOM 644 N N . ALA A 1 100 ? 56.506 22.480 19.615 1.00 27.45 257 ALA A N 1
ATOM 645 C CA . ALA A 1 100 ? 57.657 22.309 20.500 1.00 23.44 257 ALA A CA 1
ATOM 646 C C . ALA A 1 100 ? 58.962 21.939 19.787 1.00 26.86 257 ALA A C 1
ATOM 647 O O . ALA A 1 100 ? 60.049 22.044 20.370 1.00 25.76 257 ALA A O 1
ATOM 649 N N . PHE A 1 101 ? 58.864 21.487 18.541 1.00 18.70 258 PHE A N 1
ATOM 650 C CA . PHE A 1 101 ? 60.023 20.897 17.877 1.00 15.91 258 PHE A CA 1
ATOM 651 C C . PHE A 1 101 ? 60.422 21.588 16.571 1.00 12.41 258 PHE A C 1
ATOM 652 O O . PHE A 1 101 ? 61.606 21.718 16.279 1.00 19.61 258 PHE A O 1
ATOM 660 N N . VAL A 1 102 ? 59.423 21.953 15.770 1.00 16.77 259 VAL A N 1
ATOM 661 C CA . VAL A 1 102 ? 59.651 22.572 14.461 1.00 15.56 259 VAL A CA 1
ATOM 662 C C . VAL A 1 102 ? 59.736 24.083 14.635 1.00 19.18 259 VAL A C 1
ATOM 663 O O . VAL A 1 102 ? 58.762 24.707 15.078 1.00 19.27 259 VAL A O 1
ATOM 667 N N . SER A 1 103 ? 60.882 24.678 14.291 1.00 14.06 260 SER A N 1
ATOM 668 C CA . SER A 1 103 ? 61.048 26.137 14.439 1.00 16.95 260 SER A CA 1
ATOM 669 C C . SER A 1 103 ? 60.248 26.972 13.432 1.00 19.34 260 SER A C 1
ATOM 670 O O . SER A 1 103 ? 59.659 28.015 13.779 1.00 15.10 260 SER A O 1
ATOM 673 N N . TYR A 1 104 ? 60.267 26.541 12.176 1.00 15.00 261 TYR A N 1
ATOM 674 C CA . TYR A 1 104 ? 59.583 27.271 11.106 1.00 15.60 261 TYR A CA 1
ATOM 675 C C . TYR A 1 104 ? 58.910 26.315 10.142 1.00 16.70 261 TYR A C 1
ATOM 676 O O . TYR A 1 104 ? 59.407 25.204 9.901 1.00 16.09 261 TYR A O 1
ATOM 685 N N . ASN A 1 105 ? 57.780 26.758 9.596 1.00 14.54 262 ASN A N 1
ATOM 686 C CA . ASN A 1 105 ? 57.100 26.041 8.530 1.00 16.59 262 ASN A CA 1
ATOM 687 C C . ASN A 1 105 ? 57.147 26.878 7.263 1.00 19.41 262 ASN A C 1
ATOM 688 O O . ASN A 1 105 ? 56.796 28.058 7.289 1.00 20.05 262 ASN A O 1
ATOM 693 N N . LEU A 1 106 ? 57.604 26.281 6.162 1.00 12.29 263 LEU A N 1
ATOM 694 C CA . LEU A 1 106 ? 57.619 26.965 4.878 1.00 8.83 263 LEU A CA 1
ATOM 695 C C . LEU A 1 106 ? 56.865 26.095 3.885 1.00 15.25 263 LEU A C 1
ATOM 696 O O . LEU A 1 106 ? 56.691 24.895 4.114 1.00 14.33 263 LEU A O 1
ATOM 701 N N . PHE A 1 107 ? 56.421 26.698 2.788 1.00 12.01 264 PHE A N 1
ATOM 702 C CA . PHE A 1 107 ? 55.548 26.013 1.838 1.00 18.61 264 PHE A CA 1
ATOM 703 C C . PHE A 1 107 ? 55.916 26.346 0.404 1.00 15.31 264 PHE A C 1
ATOM 704 O O . PHE A 1 107 ? 56.866 27.084 0.156 1.00 14.14 264 PHE A O 1
ATOM 712 N N . LYS A 1 108 ? 55.158 25.818 -0.550 1.00 12.38 265 LYS A N 1
ATOM 713 C CA . LYS A 1 108 ? 55.495 26.040 -1.949 1.00 13.28 265 LYS A CA 1
ATOM 714 C C . LYS A 1 108 ? 55.575 27.531 -2.315 1.00 14.45 265 LYS A C 1
ATOM 715 O O . LYS A 1 108 ? 56.370 27.932 -3.186 1.00 15.65 265 LYS A O 1
ATOM 721 N N . GLU A 1 109 ? 54.764 28.348 -1.642 1.00 16.34 266 GLU A N 1
ATOM 722 C CA . GLU A 1 109 ? 54.792 29.793 -1.871 1.00 15.34 266 GLU A CA 1
ATOM 723 C C . GLU A 1 109 ? 56.176 3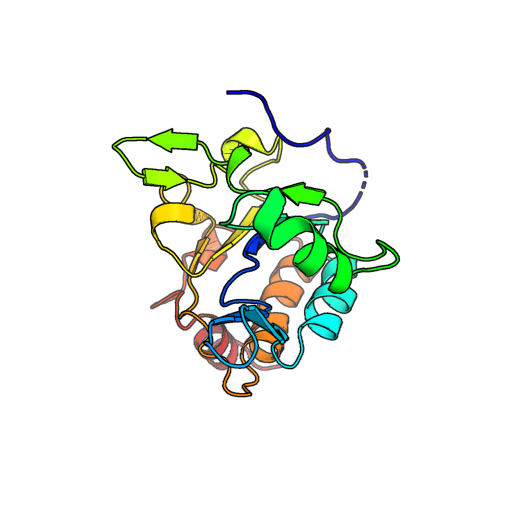0.400 -1.578 1.00 16.66 266 GLU A C 1
ATOM 724 O O . GLU A 1 109 ? 56.509 31.489 -2.066 1.00 17.14 266 GLU A O 1
ATOM 730 N N . HIS A 1 110 ? 56.964 29.704 -0.768 1.00 13.23 267 HIS A N 1
ATOM 731 C CA . HIS A 1 110 ? 58.300 30.160 -0.392 1.00 13.96 267 HIS A CA 1
ATOM 732 C C . HIS A 1 110 ? 59.407 29.612 -1.293 1.00 19.49 267 HIS A C 1
ATOM 733 O O . HIS A 1 110 ? 60.575 29.961 -1.131 1.00 14.22 267 HIS A O 1
ATOM 740 N N . CYS A 1 111 ? 59.044 28.743 -2.234 1.00 14.28 268 CYS A N 1
ATOM 741 C CA . CYS A 1 111 ? 60.001 28.269 -3.220 1.00 15.63 268 CYS A CA 1
ATOM 742 C C . CYS A 1 111 ? 60.242 29.332 -4.285 1.00 15.21 268 CYS A C 1
ATOM 743 O O . CYS A 1 111 ? 59.341 30.098 -4.623 1.00 17.63 268 CYS A O 1
ATOM 746 N N . VAL A 1 112 ? 61.451 29.361 -4.832 1.00 11.58 269 VAL A N 1
ATOM 747 C CA . VAL A 1 112 ? 61.709 30.202 -5.992 1.00 15.58 269 VAL A CA 1
ATOM 748 C C . VAL A 1 112 ? 61.340 29.407 -7.242 1.00 18.08 269 VAL A C 1
ATOM 749 O O . VAL A 1 112 ? 61.273 28.182 -7.211 1.00 17.69 269 VAL A O 1
ATOM 753 N N . TYR A 1 113 ? 61.115 30.108 -8.343 1.00 16.92 270 TYR A N 1
ATOM 754 C CA . TYR A 1 113 ? 60.667 29.457 -9.567 1.00 17.05 270 TYR A CA 1
ATOM 755 C C . TYR A 1 113 ? 61.644 29.801 -10.667 1.00 19.85 270 TYR A C 1
ATOM 756 O O . TYR A 1 113 ? 61.753 30.963 -11.058 1.00 21.26 270 TYR A O 1
ATOM 765 N N . LYS A 1 114 ? 62.352 28.790 -11.154 1.00 13.95 271 LYS A N 1
ATOM 766 C CA . LYS A 1 114 ? 63.458 28.991 -12.082 1.00 17.68 271 LYS A CA 1
ATOM 767 C C . LYS A 1 114 ? 63.455 27.932 -13.188 1.00 19.54 271 LYS A C 1
ATOM 768 O O . LYS A 1 114 ? 63.425 26.731 -12.905 1.00 19.24 271 LYS A O 1
ATOM 774 N N . ASP A 1 115 ? 63.472 28.391 -14.441 1.00 20.99 272 ASP A N 1
ATOM 775 C CA . ASP A 1 115 ? 63.454 27.502 -15.590 1.00 24.49 272 ASP A CA 1
ATOM 776 C C . ASP A 1 115 ? 62.317 26.482 -15.474 1.00 23.59 272 ASP A C 1
ATOM 777 O O . ASP A 1 115 ? 62.482 25.290 -15.764 1.00 22.75 272 ASP A O 1
ATOM 782 N N . GLY A 1 116 ? 61.169 26.965 -15.023 1.00 17.19 273 GLY A N 1
ATOM 783 C CA . GLY A 1 116 ? 59.972 26.147 -14.952 1.00 19.89 273 GLY A CA 1
ATOM 784 C C . GLY A 1 116 ? 59.863 25.173 -13.790 1.00 23.79 273 GLY A C 1
ATOM 785 O O . GLY A 1 116 ? 58.910 24.391 -13.733 1.00 17.23 273 GLY A O 1
ATOM 786 N N . VAL A 1 117 ? 60.810 25.206 -12.853 1.00 19.33 274 VAL A N 1
ATOM 787 C CA . VAL A 1 117 ? 60.684 24.349 -11.672 1.00 17.63 274 VAL A CA 1
ATOM 788 C C . VAL A 1 117 ? 60.740 25.143 -10.373 1.00 15.89 274 VAL A C 1
ATOM 789 O O . VAL A 1 117 ? 61.327 26.219 -10.317 1.00 15.58 274 VAL A O 1
ATOM 793 N N . HIS A 1 118 ? 60.086 24.623 -9.340 1.00 16.83 275 HIS A N 1
ATOM 794 C CA . HIS A 1 118 ? 60.132 25.258 -8.027 1.00 16.68 275 HIS A CA 1
ATOM 795 C C . HIS A 1 118 ? 61.301 24.687 -7.244 1.00 18.21 275 HIS A C 1
ATOM 796 O O . HIS A 1 118 ? 61.536 23.478 -7.271 1.00 13.54 275 HIS A O 1
ATOM 803 N N . ILE A 1 119 ? 62.022 25.559 -6.540 1.00 13.44 276 ILE A N 1
ATOM 804 C CA . ILE A 1 119 ? 63.232 25.157 -5.834 1.00 12.01 276 ILE A CA 1
ATOM 805 C C . ILE A 1 119 ? 63.218 25.737 -4.427 1.00 11.46 276 ILE A C 1
ATOM 806 O O . ILE A 1 119 ? 62.785 26.871 -4.221 1.00 12.31 276 ILE A O 1
ATOM 811 N N . LYS A 1 120 ? 63.667 24.939 -3.462 1.00 12.32 277 LYS A N 1
ATOM 812 C CA . LYS A 1 120 ? 63.862 25.422 -2.100 1.00 10.69 277 LYS A CA 1
ATOM 813 C C . LYS A 1 120 ? 65.255 26.043 -2.023 1.00 10.91 277 LYS A C 1
ATOM 814 O O . LYS A 1 120 ? 66.253 25.344 -1.840 1.00 14.60 277 LYS A O 1
ATOM 820 N N . ASP A 1 121 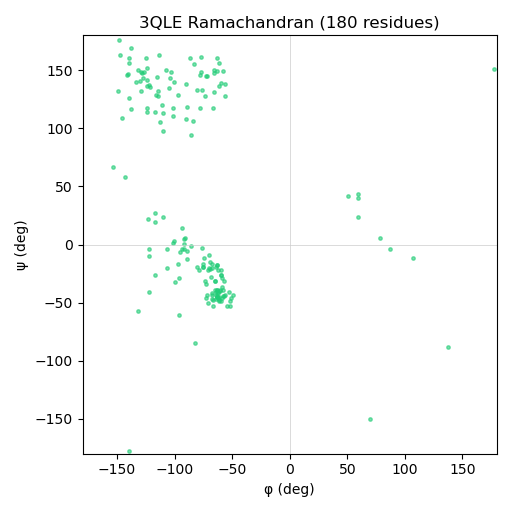? 65.318 27.363 -2.212 1.00 12.68 278 ASP A N 1
ATOM 821 C CA . ASP A 1 121 ? 66.604 28.054 -2.327 1.00 12.73 278 ASP A CA 1
ATOM 822 C C . ASP A 1 121 ? 67.119 28.366 -0.925 1.00 11.49 278 ASP A C 1
ATOM 823 O O . ASP A 1 121 ? 66.604 29.260 -0.250 1.00 13.47 278 ASP A O 1
ATOM 828 N N . LEU A 1 122 ? 68.128 27.623 -0.485 1.00 10.33 279 LEU A N 1
ATOM 829 C CA . LEU A 1 122 ? 68.602 27.723 0.895 1.00 11.60 279 LEU A CA 1
ATOM 830 C C . LEU A 1 122 ? 69.310 29.043 1.145 1.00 11.65 279 LEU A C 1
ATOM 831 O O . LEU A 1 122 ? 69.449 29.462 2.291 1.00 13.71 279 LEU A O 1
ATOM 836 N N . SER A 1 123 ? 69.761 29.698 0.077 1.00 11.68 280 SER A N 1
ATOM 837 C CA . SER A 1 123 ? 70.390 31.013 0.241 1.00 15.16 280 SER A CA 1
ATOM 838 C C . SER A 1 123 ? 69.375 32.086 0.643 1.00 19.80 280 SER A C 1
ATOM 839 O O . SER A 1 123 ? 69.760 33.207 0.987 1.00 19.61 280 SER A O 1
ATOM 842 N N . LYS A 1 124 ? 68.086 31.755 0.610 1.00 15.61 281 LYS A N 1
ATOM 843 C CA . LYS A 1 124 ? 67.062 32.687 1.117 1.00 18.33 281 LYS A CA 1
ATOM 844 C C . LYS A 1 124 ? 66.727 32.453 2.594 1.00 18.45 281 LYS A C 1
ATOM 845 O O . LYS A 1 124 ? 65.881 33.143 3.149 1.00 19.64 281 LYS A O 1
ATOM 851 N N . LEU A 1 125 ? 67.376 31.484 3.235 1.00 15.34 282 LEU A N 1
ATOM 852 C CA . LEU A 1 125 ? 67.020 31.156 4.619 1.00 14.33 282 LEU A CA 1
ATOM 853 C C . LEU A 1 125 ? 67.729 32.011 5.649 1.00 15.44 282 LEU A C 1
ATOM 854 O O . LEU A 1 125 ? 67.493 31.839 6.840 1.00 16.51 282 LEU A O 1
ATOM 859 N N . ASN A 1 126 ? 68.592 32.924 5.210 1.00 14.87 283 ASN A N 1
ATOM 860 C CA . ASN A 1 126 ? 69.277 33.780 6.176 1.00 17.81 283 ASN A CA 1
ATOM 861 C C . ASN A 1 126 ? 70.074 32.899 7.149 1.00 19.48 283 ASN A C 1
ATOM 862 O O . ASN A 1 126 ? 70.106 33.156 8.349 1.00 17.57 283 ASN A O 1
ATOM 867 N N . ARG A 1 127 ? 70.706 31.850 6.623 1.00 13.85 284 ARG A N 1
ATOM 868 C CA . ARG A 1 127 ? 71.528 30.955 7.432 1.00 14.51 284 ARG A CA 1
ATOM 869 C C . ARG A 1 127 ? 72.877 30.715 6.760 1.00 19.86 284 ARG A C 1
ATOM 870 O O . ARG A 1 127 ? 72.973 30.747 5.537 1.00 19.04 284 ARG A O 1
ATOM 878 N N . ASP A 1 128 ? 73.901 30.478 7.580 1.00 17.05 285 ASP A N 1
ATOM 879 C CA . ASP A 1 128 ? 75.252 30.151 7.122 1.00 18.30 285 ASP A CA 1
ATOM 880 C C . ASP A 1 128 ? 75.199 28.782 6.442 1.00 17.25 285 ASP A C 1
ATOM 881 O O . ASP A 1 128 ? 74.857 27.791 7.080 1.00 13.12 285 ASP A O 1
ATOM 886 N N . LEU A 1 129 ? 75.506 28.719 5.151 1.00 12.58 286 LEU A N 1
ATOM 887 C C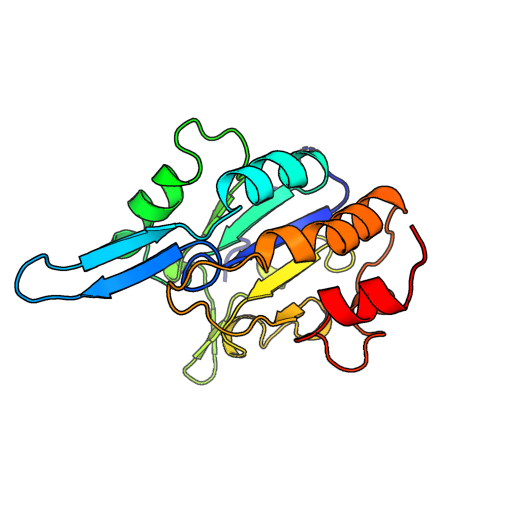A . LEU A 1 129 ? 75.247 27.475 4.415 1.00 13.60 286 LEU A CA 1
ATOM 888 C C . LEU A 1 129 ? 76.267 26.373 4.697 1.00 19.06 286 LEU A C 1
ATOM 889 O O . LEU A 1 129 ? 76.130 25.253 4.187 1.00 16.22 286 LEU A O 1
ATOM 894 N N . SER A 1 130 ? 77.283 26.685 5.509 1.00 13.90 287 SER A N 1
ATOM 895 C CA . SER A 1 130 ? 78.160 25.644 6.034 1.00 11.85 287 SER A CA 1
ATOM 896 C C . SER A 1 130 ? 77.445 24.853 7.140 1.00 17.41 287 SER A C 1
ATOM 897 O O . SER A 1 130 ? 77.909 23.789 7.570 1.00 16.29 287 SER A O 1
ATOM 900 N N . LYS A 1 131 ? 76.309 25.375 7.594 1.00 14.25 288 LYS A N 1
ATOM 901 C CA . LYS A 1 131 ? 75.639 24.806 8.761 1.00 12.51 288 LYS A CA 1
ATOM 902 C C . LYS A 1 131 ? 74.201 24.374 8.487 1.00 14.42 288 LYS A C 1
ATOM 903 O O . LYS A 1 131 ? 73.400 24.222 9.409 1.00 15.53 288 LYS A O 1
ATOM 909 N N . VAL A 1 132 ? 73.895 24.145 7.218 1.00 13.54 289 VAL A N 1
ATOM 910 C CA . VAL A 1 132 ? 72.551 23.747 6.809 1.00 10.95 289 VAL A CA 1
ATOM 911 C C . VAL A 1 132 ? 72.579 22.413 6.068 1.00 11.80 289 VAL A C 1
ATOM 912 O O . VAL A 1 132 ? 73.457 22.162 5.238 1.00 12.75 289 VAL A O 1
ATOM 916 N N . ILE A 1 133 ? 71.614 21.559 6.388 1.00 10.22 290 ILE A N 1
ATOM 917 C CA . ILE A 1 133 ? 71.376 20.312 5.661 1.00 9.44 290 ILE A CA 1
ATOM 918 C C . ILE A 1 133 ? 69.954 20.364 5.140 1.00 12.06 290 ILE A C 1
ATOM 919 O O . ILE A 1 133 ? 69.045 20.735 5.887 1.00 12.76 290 ILE A O 1
ATOM 924 N N . ILE A 1 134 ? 69.742 19.978 3.878 1.00 8.90 291 ILE A N 1
ATOM 925 C CA . ILE A 1 134 ? 68.375 19.780 3.395 1.00 7.91 291 ILE A CA 1
ATOM 926 C C . ILE A 1 134 ? 68.138 18.323 3.054 1.00 13.11 291 ILE A C 1
ATOM 927 O O . ILE A 1 134 ? 68.960 17.695 2.388 1.00 11.85 291 ILE A O 1
ATOM 932 N N . ILE A 1 135 ? 67.022 17.783 3.540 1.00 8.95 292 ILE A N 1
ATOM 933 C CA . ILE A 1 135 ? 66.631 16.428 3.199 1.00 10.61 292 ILE A CA 1
ATOM 934 C C . ILE A 1 135 ? 65.391 16.502 2.323 1.00 12.31 292 ILE A C 1
ATOM 935 O O . ILE A 1 135 ? 64.362 17.049 2.736 1.00 12.99 292 ILE A O 1
ATOM 940 N N . ASP A 1 136 ? 65.475 15.984 1.103 1.00 8.51 293 ASP A N 1
ATOM 941 C CA . ASP A 1 136 ? 64.305 16.068 0.231 1.00 9.62 293 ASP A CA 1
ATOM 942 C C . ASP A 1 136 ? 64.212 14.856 -0.688 1.00 12.37 293 ASP A C 1
ATOM 943 O O . ASP A 1 136 ? 65.178 14.107 -0.856 1.00 13.42 293 ASP A O 1
ATOM 948 N N . THR A 1 137 ? 63.036 14.659 -1.262 1.00 10.03 294 THR A N 1
ATOM 949 C CA . THR A 1 137 ? 62.776 13.498 -2.115 1.00 12.78 294 THR A CA 1
ATOM 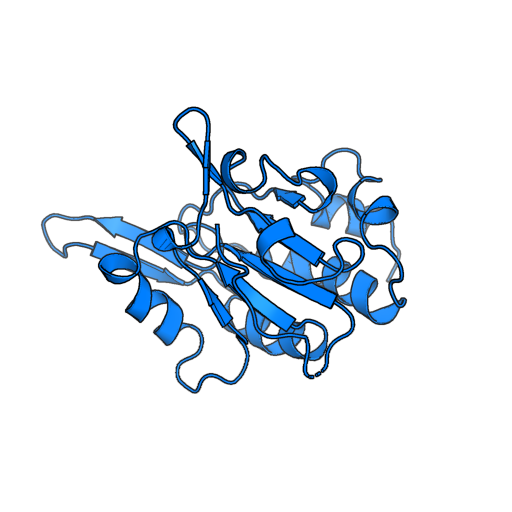950 C C . THR A 1 137 ? 62.712 13.852 -3.599 1.00 18.73 294 THR A C 1
ATOM 951 O O . THR A 1 137 ? 62.557 12.966 -4.448 1.00 18.95 294 THR A O 1
ATOM 955 N N . ASP A 1 138 ? 62.821 15.141 -3.906 1.00 19.74 295 ASP A N 1
ATOM 956 C CA . ASP A 1 138 ? 62.664 15.635 -5.277 1.00 15.87 295 ASP A CA 1
ATOM 957 C C . ASP A 1 138 ? 63.926 16.396 -5.612 1.00 17.49 295 ASP A C 1
ATOM 958 O O . ASP A 1 138 ? 64.250 17.383 -4.950 1.00 15.03 295 ASP A O 1
ATOM 963 N N . PRO A 1 139 ? 64.674 15.927 -6.617 1.00 23.08 296 PRO A N 1
ATOM 964 C CA . PRO A 1 139 ? 65.964 16.558 -6.904 1.00 23.07 296 PRO A CA 1
ATOM 965 C C . PRO A 1 139 ? 65.811 18.026 -7.314 1.00 14.81 296 PRO A C 1
ATOM 966 O O . PRO A 1 139 ? 66.767 18.801 -7.185 1.00 17.08 296 PRO A O 1
ATOM 970 N N . ASN A 1 140 ? 64.635 18.418 -7.786 1.00 17.44 297 ASN A N 1
ATOM 971 C CA . ASN A 1 140 ? 64.424 19.836 -8.097 1.00 18.57 297 ASN A CA 1
ATOM 972 C C . ASN A 1 140 ? 64.482 20.704 -6.851 1.00 17.19 297 ASN A C 1
ATOM 973 O O . ASN A 1 140 ? 64.867 21.871 -6.907 1.00 13.48 297 ASN A O 1
ATOM 978 N N . SER A 1 141 ? 64.063 20.153 -5.719 1.00 12.41 298 SER A N 1
ATOM 979 C CA . SER A 1 141 ? 63.946 20.984 -4.536 1.00 12.37 298 SER A CA 1
ATOM 980 C C . SER A 1 141 ? 65.283 21.513 -4.044 1.00 14.36 298 SER A C 1
ATOM 981 O O . SER A 1 141 ? 65.339 22.597 -3.470 1.00 15.20 298 SER A O 1
ATOM 984 N N . TYR A 1 142 ? 66.356 20.745 -4.251 1.00 13.73 299 TYR A N 1
ATOM 985 C CA . TYR A 1 142 ? 67.670 21.186 -3.778 1.00 13.95 299 TYR A CA 1
ATOM 986 C C . TYR A 1 142 ? 68.605 21.557 -4.925 1.00 13.97 299 TYR A C 1
ATOM 987 O O . TYR A 1 142 ? 69.820 21.557 -4.765 1.00 15.51 299 TYR A O 1
ATOM 996 N N . LYS A 1 143 ? 68.013 21.904 -6.066 1.00 12.57 300 LYS A N 1
ATOM 997 C CA . LYS A 1 143 ? 68.757 22.168 -7.296 1.00 15.36 300 LYS A CA 1
ATOM 998 C C . LYS A 1 143 ? 69.782 23.296 -7.151 1.00 15.06 300 LYS A C 1
ATOM 999 O O . LYS A 1 143 ? 70.796 23.307 -7.845 1.00 16.28 300 LYS A O 1
ATOM 1005 N N . LEU A 1 144 ? 69.522 24.255 -6.266 1.00 11.99 301 LEU A N 1
ATOM 1006 C CA . LEU A 1 144 ? 70.452 25.378 -6.111 1.00 13.77 301 LEU A CA 1
ATOM 1007 C C . LEU A 1 144 ? 71.564 25.153 -5.070 1.00 13.91 301 LEU A C 1
ATOM 1008 O O . LEU A 1 144 ? 72.529 25.931 -5.008 1.00 14.64 301 LEU A O 1
ATOM 1013 N N . GLN A 1 145 ? 71.419 24.102 -4.262 1.00 12.05 302 GLN A N 1
ATOM 1014 C CA . GLN A 1 145 ? 72.389 23.768 -3.217 1.00 15.12 302 GLN A CA 1
ATOM 1015 C C . GLN A 1 145 ? 72.534 22.261 -3.101 1.00 13.68 302 GLN A C 1
ATOM 1016 O O . GLN A 1 145 ? 72.294 21.689 -2.035 1.00 13.41 302 GLN A O 1
ATOM 1022 N N . PRO A 1 146 ? 72.921 21.601 -4.201 1.00 13.01 303 PRO A N 1
ATOM 1023 C CA . PRO A 1 146 ? 73.065 20.141 -4.135 1.00 12.21 303 PRO A CA 1
ATOM 1024 C C . PRO A 1 146 ? 74.112 19.720 -3.086 1.00 12.56 303 PRO A C 1
ATOM 1025 O O . PRO A 1 146 ? 74.026 18.629 -2.528 1.00 13.14 303 PRO A O 1
ATOM 1029 N N . GLU A 1 147 ? 75.073 20.594 -2.804 1.00 10.71 304 GLU A N 1
ATOM 1030 C CA . GLU A 1 147 ? 76.124 20.290 -1.835 1.00 10.87 304 GLU A CA 1
ATOM 1031 C C . GLU A 1 147 ? 75.609 20.222 -0.374 1.00 11.06 304 GLU A C 1
ATOM 1032 O O . GLU A 1 147 ? 76.317 19.730 0.501 1.00 11.88 304 GLU A O 1
ATOM 1038 N N . ASN A 1 148 ? 74.400 20.727 -0.127 1.00 9.27 305 ASN A N 1
ATOM 1039 C CA . ASN A 1 148 ? 73.800 20.668 1.224 1.00 8.61 305 ASN A CA 1
ATOM 1040 C C . ASN A 1 148 ? 72.783 19.544 1.361 1.00 11.20 305 ASN A C 1
ATOM 1041 O O . ASN A 1 148 ? 72.152 19.417 2.400 1.00 10.63 305 ASN A O 1
ATOM 1046 N N . ALA A 1 149 ? 72.614 18.741 0.311 1.00 9.39 306 ALA A N 1
ATOM 1047 C CA . ALA A 1 149 ? 71.449 17.855 0.219 1.00 10.40 306 ALA A CA 1
ATOM 1048 C C . ALA A 1 149 ? 71.701 16.394 0.591 1.00 13.92 306 ALA A C 1
ATOM 1049 O O . ALA A 1 149 ? 72.721 15.793 0.199 1.00 12.87 306 ALA A O 1
ATOM 1051 N N . ILE A 1 150 ? 70.717 15.829 1.292 1.00 12.13 307 ILE A N 1
ATOM 1052 C CA . ILE A 1 150 ? 70.580 14.388 1.457 1.00 13.22 307 ILE A CA 1
ATOM 1053 C C . ILE A 1 150 ? 69.321 13.977 0.721 1.00 14.35 307 ILE A C 1
ATOM 1054 O O . ILE A 1 150 ? 68.218 14.252 1.179 1.00 12.50 307 ILE A O 1
ATOM 1059 N N . PRO A 1 151 ? 69.479 13.338 -0.440 1.00 13.06 308 PRO A N 1
ATOM 1060 C CA . PRO A 1 151 ? 68.307 12.881 -1.176 1.00 15.05 308 PRO A CA 1
ATOM 1061 C C . PRO A 1 151 ? 67.753 11.611 -0.543 1.00 16.81 308 PRO A C 1
ATOM 1062 O O . PRO A 1 151 ? 68.498 10.803 0.012 1.00 17.54 308 PRO A O 1
ATOM 1066 N N . MET A 1 152 ? 66.437 11.463 -0.591 1.00 12.81 309 MET A N 1
ATOM 1067 C CA . MET A 1 152 ? 65.774 10.287 -0.056 1.00 15.37 309 MET A CA 1
ATOM 1068 C C . MET A 1 152 ? 64.828 9.750 -1.127 1.00 18.87 309 MET A C 1
ATOM 1069 O O . MET A 1 152 ? 64.168 10.507 -1.836 1.00 17.45 309 MET A O 1
ATOM 1074 N N . GLU A 1 153 ? 64.765 8.435 -1.249 1.00 14.57 310 GLU A N 1
ATOM 1075 C CA . GLU A 1 153 ? 63.746 7.825 -2.072 1.00 16.16 310 GLU A CA 1
ATOM 1076 C C . GLU A 1 153 ? 62.394 8.207 -1.466 1.00 15.10 310 GLU A C 1
ATOM 1077 O O . GLU A 1 153 ? 62.248 8.186 -0.242 1.00 16.61 310 GLU A O 1
ATOM 1083 N N . PRO A 1 154 ? 61.416 8.583 -2.310 1.00 16.91 311 PRO A N 1
ATOM 1084 C CA . PRO A 1 154 ? 60.092 8.977 -1.799 1.00 14.37 311 PRO A CA 1
ATOM 1085 C C . PRO A 1 154 ? 59.440 7.851 -1.016 1.00 21.53 311 PRO A C 1
ATOM 1086 O O . PRO A 1 154 ? 59.522 6.683 -1.406 1.00 19.05 311 PRO A O 1
ATOM 1090 N N . TRP A 1 155 ? 58.812 8.200 0.097 1.00 15.29 312 TRP A N 1
ATOM 1091 C CA . TRP A 1 155 ? 58.139 7.214 0.916 1.00 18.26 312 TRP A CA 1
ATOM 1092 C C . TRP A 1 155 ? 56.765 6.901 0.321 1.00 23.48 312 TRP A C 1
ATOM 1093 O O . TRP A 1 155 ? 56.009 7.808 -0.018 1.00 28.04 312 TRP A O 1
ATOM 1104 N N . ASN A 1 156 ? 56.456 5.608 0.224 1.00 22.48 313 ASN A N 1
ATOM 1105 C CA . ASN A 1 156 ? 55.227 5.102 -0.395 1.00 31.90 313 ASN A CA 1
ATOM 1106 C C . ASN A 1 156 ? 54.071 4.823 0.586 1.00 35.22 313 ASN A C 1
ATOM 1107 O O . ASN A 1 156 ? 52.959 4.498 0.180 1.00 29.10 313 ASN A O 1
ATOM 1112 N N . GLY A 1 157 ? 54.337 4.931 1.877 1.00 21.39 314 GLY A N 1
ATOM 1113 C CA . GLY A 1 157 ? 53.303 4.719 2.868 1.00 21.40 314 GLY A CA 1
ATOM 1114 C C . GLY A 1 157 ? 53.484 3.405 3.603 1.00 19.84 314 GLY A C 1
ATOM 1115 O O . GLY A 1 157 ? 52.824 3.159 4.607 1.00 23.44 314 GLY A O 1
ATOM 1116 N N . GLU A 1 158 ? 54.372 2.558 3.099 1.00 21.90 315 GLU A N 1
ATOM 1117 C CA . GLU A 1 158 ? 54.650 1.280 3.759 1.00 27.01 315 GLU A CA 1
ATOM 1118 C C . GLU A 1 158 ? 55.524 1.493 4.991 1.00 24.09 315 GLU A C 1
ATOM 1119 O O . GLU A 1 158 ? 56.536 2.182 4.918 1.00 22.33 315 GLU A O 1
ATOM 1125 N N . ALA A 1 159 ? 55.149 0.885 6.115 1.00 18.95 316 ALA A N 1
ATOM 1126 C CA . ALA A 1 159 ? 55.903 1.081 7.351 1.00 14.41 316 ALA A CA 1
ATOM 1127 C C . ALA A 1 159 ? 57.367 0.703 7.125 1.00 18.43 316 ALA A C 1
ATOM 1128 O O . ALA A 1 159 ? 57.659 -0.361 6.585 1.00 21.62 316 ALA A O 1
ATOM 1130 N N . ASP A 1 160 ? 58.286 1.599 7.478 1.00 17.51 317 ASP A N 1
ATOM 1131 C CA . ASP A 1 160 ? 59.715 1.310 7.358 1.00 17.60 317 ASP A CA 1
ATOM 1132 C C . ASP A 1 160 ? 60.460 2.043 8.465 1.00 16.02 317 ASP A C 1
ATOM 1133 O O . ASP A 1 160 ? 59.846 2.780 9.224 1.00 14.93 317 ASP A O 1
ATOM 1138 N N . ASP A 1 161 ? 61.771 1.832 8.571 1.00 14.55 318 ASP A N 1
ATOM 1139 C CA . ASP A 1 161 ? 62.513 2.444 9.678 1.00 14.70 318 ASP A CA 1
ATOM 1140 C C . ASP A 1 161 ? 63.564 3.437 9.191 1.00 14.34 318 ASP A C 1
ATOM 1141 O O . ASP A 1 161 ? 64.485 3.783 9.926 1.00 13.79 318 ASP A O 1
ATOM 1146 N N . LYS A 1 162 ? 63.413 3.901 7.954 1.00 14.09 319 LYS A N 1
ATOM 1147 C CA . LYS A 1 162 ? 64.404 4.800 7.349 1.00 14.80 319 LYS A CA 1
ATOM 1148 C C . LYS A 1 162 ? 64.636 6.109 8.109 1.00 17.25 319 LYS A C 1
ATOM 1149 O O . LYS A 1 162 ? 65.771 6.606 8.153 1.00 16.11 319 LYS A O 1
ATOM 1155 N N . LEU A 1 163 ? 63.587 6.687 8.698 1.00 11.71 320 LEU A N 1
ATOM 1156 C CA . LEU A 1 163 ? 63.788 7.884 9.514 1.00 11.76 320 LEU A CA 1
ATOM 1157 C C . LEU A 1 163 ? 64.638 7.596 10.738 1.00 15.35 320 LEU A C 1
ATOM 1158 O O . LEU A 1 163 ? 65.505 8.383 11.114 1.00 15.14 320 LEU A O 1
ATOM 1163 N N . VAL A 1 164 ? 64.355 6.483 11.403 1.00 10.99 321 VAL A N 1
ATOM 1164 C CA . VAL A 1 164 ? 65.132 6.125 12.583 1.00 12.66 321 VAL A CA 1
ATOM 1165 C C . VAL A 1 164 ? 66.585 5.885 12.187 1.00 16.44 321 VAL A C 1
ATOM 1166 O O . VAL A 1 164 ? 67.507 6.272 12.908 1.00 13.92 321 VAL A O 1
ATOM 1170 N N . ARG A 1 165 ? 66.796 5.258 11.037 1.00 13.44 322 ARG A N 1
ATOM 1171 C CA . ARG A 1 165 ? 68.170 4.964 10.591 1.00 14.75 322 ARG A CA 1
ATOM 1172 C C . ARG A 1 165 ? 68.986 6.207 10.226 1.00 12.88 322 ARG A C 1
ATOM 1173 O O . ARG A 1 165 ? 70.204 6.161 10.220 1.00 14.17 322 ARG A O 1
ATOM 1181 N N . LEU A 1 166 ? 68.314 7.321 9.953 1.00 11.21 323 LEU A N 1
ATOM 1182 C CA . LEU A 1 166 ? 68.991 8.561 9.589 1.00 11.37 323 LEU A CA 1
ATOM 1183 C C . LEU A 1 166 ? 69.519 9.285 10.817 1.00 16.79 323 LEU A C 1
ATOM 1184 O O . LEU A 1 166 ? 70.400 10.134 10.715 1.00 11.53 323 LEU A O 1
ATOM 1189 N N . ILE A 1 167 ? 68.988 8.957 11.990 1.00 10.21 324 ILE A N 1
ATOM 1190 C CA . ILE A 1 167 ? 69.345 9.717 13.180 1.00 9.40 324 ILE A CA 1
ATOM 1191 C C . ILE A 1 167 ? 70.831 9.689 13.577 1.00 12.57 324 ILE A C 1
ATOM 1192 O O . ILE A 1 167 ? 71.399 10.734 13.920 1.00 12.66 324 ILE A O 1
ATOM 1197 N N . PRO A 1 168 ? 71.468 8.507 13.552 1.00 11.89 325 PRO A N 1
ATOM 1198 C CA . PRO A 1 168 ? 72.873 8.482 13.990 1.00 13.24 325 PRO A CA 1
ATOM 1199 C C . PRO A 1 168 ? 73.793 9.447 13.225 1.00 14.03 325 PRO A C 1
ATOM 1200 O O . PRO A 1 168 ? 74.640 10.102 13.848 1.00 14.14 325 PRO A O 1
ATOM 1204 N N . PHE A 1 169 ? 73.661 9.523 11.904 1.00 12.75 326 PHE A N 1
ATOM 1205 C CA . PHE A 1 169 ? 74.489 10.460 11.145 1.00 11.56 326 PHE A CA 1
ATOM 1206 C C . PHE A 1 169 ? 74.188 11.912 11.545 1.00 11.78 326 PHE A C 1
ATOM 1207 O O . PHE A 1 169 ? 75.101 12.726 11.764 1.00 13.02 326 PHE A O 1
ATOM 1215 N N . LEU A 1 170 ? 72.904 12.235 11.646 1.00 12.49 327 LEU A N 1
ATOM 1216 C CA . LEU A 1 170 ? 72.512 13.600 12.008 1.00 14.94 327 LEU A CA 1
ATOM 1217 C C . LEU A 1 170 ? 72.970 13.944 13.424 1.00 15.15 327 LEU A C 1
ATOM 1218 O O . LEU A 1 170 ? 73.444 15.045 13.678 1.00 17.27 327 LEU A O 1
ATOM 1223 N N . GLU A 1 171 ? 72.867 12.987 14.339 1.00 14.28 328 GLU A N 1
ATOM 1224 C CA . GLU A 1 171 ? 73.370 13.205 15.695 1.00 16.78 328 GLU A CA 1
ATOM 1225 C C . GLU A 1 171 ? 74.890 13.412 15.665 1.00 22.40 328 GLU A C 1
ATOM 1226 O O . GLU A 1 171 ? 75.427 14.318 16.307 1.00 19.15 328 GLU A O 1
ATOM 1232 N N . TYR A 1 172 ? 75.577 12.571 14.897 1.00 19.15 329 TYR A N 1
ATOM 1233 C CA . TYR A 1 172 ? 77.025 12.674 14.719 1.00 20.05 329 TYR A CA 1
ATOM 1234 C C . TYR A 1 172 ? 77.463 14.074 14.245 1.00 22.13 329 TYR A C 1
ATOM 1235 O O . TYR A 1 172 ? 78.337 14.694 14.847 1.00 23.56 329 TYR A O 1
ATOM 1244 N N . LEU A 1 173 ? 76.866 14.564 13.164 1.00 18.97 330 LEU A N 1
ATOM 1245 C CA . LEU A 1 173 ? 77.198 15.905 12.669 1.00 21.08 330 LEU A CA 1
ATOM 1246 C C . LEU A 1 173 ? 77.120 16.939 13.781 1.00 29.45 330 LEU A C 1
ATOM 1247 O O . LEU A 1 173 ? 78.020 17.770 13.934 1.00 28.77 330 LEU A O 1
ATOM 1252 N N . ALA A 1 174 ? 76.041 16.876 14.558 1.00 22.66 331 ALA A N 1
ATOM 1253 C CA . ALA A 1 174 ? 75.787 17.872 15.600 1.00 31.07 331 ALA A CA 1
ATOM 1254 C C . ALA A 1 174 ? 76.702 17.726 16.823 1.00 34.78 331 ALA A C 1
ATOM 1255 O O . ALA A 1 174 ? 77.029 18.714 17.471 1.00 41.72 331 ALA A O 1
ATOM 1257 N N . THR A 1 175 ? 77.114 16.501 17.140 1.00 34.53 332 THR A N 1
ATOM 1258 C CA . THR A 1 175 ? 77.915 16.262 18.345 1.00 38.11 332 THR A CA 1
ATOM 1259 C C . THR A 1 175 ? 79.428 16.376 18.124 1.00 44.99 332 THR A C 1
ATOM 1260 O O . THR A 1 175 ? 80.206 16.314 19.079 1.00 46.66 332 THR A O 1
ATOM 1264 N N . GLN A 1 176 ? 79.836 16.550 16.870 1.00 38.57 333 GLN A N 1
ATOM 1265 C CA . GLN A 1 176 ? 81.246 16.682 16.522 1.00 42.43 333 GLN A CA 1
ATOM 1266 C C . GLN A 1 176 ? 81.621 18.139 16.275 1.00 50.38 333 GLN A C 1
ATOM 1267 O O . GLN A 1 176 ? 82.772 18.446 15.959 1.00 46.55 333 GLN A O 1
ATOM 1273 N N . GLN A 1 177 ? 80.630 19.014 16.437 1.00 59.32 334 GLN A N 1
ATOM 1274 C CA . GLN A 1 177 ? 80.689 20.447 16.111 1.00 69.87 334 GLN A CA 1
ATOM 1275 C C . GLN A 1 177 ? 79.366 20.842 15.421 1.00 75.65 334 GLN A C 1
ATOM 1276 O O . GLN A 1 177 ? 78.437 21.274 16.111 1.00 80.98 334 GLN A O 1
ATOM 1282 N N . THR A 1 178 ? 79.244 20.722 14.093 1.00 64.02 335 THR A N 1
ATOM 1283 C CA . THR A 1 178 ? 80.329 20.520 13.136 1.00 48.47 335 THR A CA 1
ATOM 1284 C C . THR A 1 178 ? 80.530 21.889 12.492 1.00 41.16 335 THR A C 1
ATOM 1285 O O . THR A 1 178 ? 79.571 22.648 12.378 1.00 48.54 335 THR A O 1
ATOM 1289 N N . LYS A 1 179 ? 81.760 22.217 12.101 1.00 32.53 336 LYS A N 1
ATOM 1290 C CA . LYS A 1 179 ? 82.069 23.525 11.509 1.00 40.73 336 LYS A CA 1
ATOM 1291 C C . LYS A 1 179 ? 81.407 23.734 10.145 1.00 38.19 336 LYS A C 1
ATOM 1292 O O . LYS A 1 179 ? 80.748 24.754 9.910 1.00 34.13 336 LYS A O 1
ATOM 1298 N N . ASP A 1 180 ? 81.632 22.778 9.244 1.00 26.40 337 ASP A N 1
ATOM 1299 C CA . ASP A 1 180 ? 81.069 22.789 7.897 1.00 19.34 337 ASP A CA 1
ATOM 1300 C C . ASP A 1 180 ? 80.608 21.368 7.610 1.00 20.60 337 ASP A C 1
ATOM 1301 O O . ASP A 1 180 ? 81.431 20.455 7.578 1.00 17.68 337 ASP A O 1
ATOM 1306 N N . VAL A 1 181 ? 79.304 21.187 7.414 1.00 16.02 338 VAL A N 1
ATOM 1307 C CA . VAL A 1 181 ? 78.724 19.864 7.191 1.00 12.69 338 VAL A CA 1
ATOM 1308 C C . VAL A 1 181 ? 79.003 19.331 5.795 1.00 12.44 338 VAL A C 1
ATOM 1309 O O . VAL A 1 181 ? 78.893 18.122 5.548 1.00 15.14 338 VAL A O 1
ATOM 1313 N N . ARG A 1 182 ? 79.343 20.220 4.872 1.00 13.32 339 ARG A N 1
ATOM 1314 C CA . ARG A 1 182 ? 79.407 19.825 3.458 1.00 14.46 339 ARG A CA 1
ATOM 1315 C C . ARG A 1 182 ? 80.518 18.825 3.084 1.00 13.69 339 ARG A C 1
ATOM 1316 O O . ARG A 1 182 ? 80.275 17.914 2.302 1.00 13.95 339 ARG A O 1
ATOM 1324 N N . PRO A 1 183 ? 81.735 18.986 3.627 1.00 15.36 340 PRO A N 1
ATOM 1325 C CA . PRO A 1 183 ? 82.774 18.001 3.258 1.00 17.75 340 PRO A CA 1
ATOM 1326 C C . PRO A 1 183 ? 82.397 16.560 3.650 1.00 16.32 340 PRO A C 1
ATOM 1327 O O . PRO A 1 183 ? 82.634 15.619 2.896 1.00 17.37 340 PRO A O 1
ATOM 1331 N N . ILE A 1 184 ? 81.786 16.408 4.816 1.00 18.25 341 ILE A N 1
ATOM 1332 C CA . ILE A 1 184 ? 81.367 15.103 5.289 1.00 14.22 341 ILE A CA 1
ATOM 1333 C C . ILE A 1 184 ? 80.181 14.600 4.472 1.00 13.77 341 ILE A C 1
ATOM 1334 O O . ILE A 1 184 ? 80.184 13.473 3.958 1.00 17.15 341 ILE A O 1
ATOM 1339 N N . LEU A 1 185 ? 79.169 15.446 4.335 1.00 13.39 342 LEU A N 1
ATOM 1340 C CA . LEU A 1 185 ? 77.984 15.068 3.584 1.00 14.47 342 LEU A CA 1
ATOM 1341 C C . LEU A 1 185 ? 78.357 14.560 2.198 1.00 18.46 342 LEU A C 1
ATOM 1342 O O . LEU A 1 185 ? 77.784 13.585 1.700 1.00 15.20 342 LEU A O 1
ATOM 1347 N N . ASN A 1 186 ? 79.319 15.224 1.566 1.00 13.46 343 ASN A N 1
ATOM 1348 C CA . ASN A 1 186 ? 79.647 14.880 0.190 1.00 12.25 343 ASN A CA 1
ATOM 1349 C C . ASN A 1 186 ? 80.789 13.863 0.054 1.00 16.07 343 ASN A C 1
ATOM 1350 O O . ASN A 1 186 ? 81.323 13.661 -1.032 1.00 18.63 343 ASN A O 1
ATOM 1355 N N . SER A 1 187 ? 81.132 13.202 1.156 1.00 13.07 344 SER A N 1
ATOM 1356 C CA . SER A 1 187 ? 82.210 12.196 1.157 1.00 14.70 344 SER A CA 1
ATOM 1357 C C . SER A 1 187 ? 81.670 10.791 0.892 1.00 14.59 344 SER A C 1
ATOM 1358 O O . SER A 1 187 ? 82.439 9.832 0.784 1.00 18.91 344 SER A O 1
ATOM 1361 N N . PHE A 1 188 ? 80.349 10.662 0.791 1.00 13.20 345 PHE A N 1
ATOM 1362 C CA . PHE A 1 188 ? 79.741 9.343 0.597 1.00 13.82 345 PHE A CA 1
ATOM 1363 C C . PHE A 1 188 ? 79.732 8.915 -0.855 1.00 14.70 345 PHE A C 1
ATOM 1364 O O . PHE A 1 188 ? 79.735 9.752 -1.760 1.00 15.23 345 PHE A O 1
ATOM 1372 N N . GLU A 1 189 ? 79.698 7.602 -1.067 1.00 13.06 346 GLU A N 1
ATOM 1373 C CA . GLU A 1 189 ? 79.583 7.043 -2.410 1.00 16.43 346 GLU A CA 1
ATOM 1374 C C . GLU A 1 189 ? 78.249 7.440 -3.032 1.00 17.76 346 GLU A C 1
ATOM 1375 O O . GLU A 1 189 ? 78.192 7.867 -4.170 1.00 12.18 346 GLU A O 1
ATOM 1381 N N . ASP A 1 190 ? 77.164 7.295 -2.282 1.00 12.61 347 ASP A N 1
ATOM 1382 C CA . ASP A 1 190 ? 75.842 7.626 -2.794 1.00 15.56 347 ASP A CA 1
ATOM 1383 C C . ASP A 1 190 ? 75.015 8.186 -1.646 1.00 14.83 347 ASP A C 1
ATOM 1384 O O . ASP A 1 190 ? 74.662 7.443 -0.736 1.00 14.53 347 ASP A O 1
ATOM 1389 N N . LYS A 1 191 ? 74.737 9.491 -1.668 1.00 13.91 348 LYS A N 1
ATOM 1390 C CA . LYS A 1 191 ? 74.039 10.120 -0.532 1.00 10.86 348 LYS A CA 1
ATOM 1391 C C . LYS A 1 191 ? 72.625 9.572 -0.353 1.00 11.32 348 LYS A C 1
ATOM 1392 O O . LYS A 1 191 ? 72.039 9.685 0.725 1.00 15.15 348 LYS A O 1
ATOM 1398 N N . LYS A 1 192 ? 72.081 8.953 -1.394 1.00 13.30 349 LYS A N 1
ATOM 1399 C CA . LYS A 1 192 ? 70.773 8.318 -1.279 1.00 18.29 349 LYS A CA 1
ATOM 1400 C C . LYS A 1 192 ? 70.827 7.104 -0.356 1.00 20.48 349 LYS A C 1
ATOM 1401 O O . LYS A 1 192 ? 69.793 6.637 0.109 1.00 18.76 349 LYS A O 1
ATOM 1407 N N . ASN A 1 193 ? 72.044 6.621 -0.093 1.00 13.49 350 ASN A N 1
ATOM 1408 C CA . ASN A 1 193 ? 72.283 5.473 0.768 1.00 9.95 350 ASN A CA 1
ATOM 1409 C C . ASN A 1 193 ? 73.106 5.858 1.995 1.00 12.10 350 ASN A C 1
ATOM 1410 O O . ASN A 1 193 ? 73.818 5.030 2.556 1.00 11.86 350 ASN A O 1
ATOM 1415 N N . LEU A 1 194 ? 72.993 7.117 2.401 1.00 10.14 351 LEU A N 1
ATOM 1416 C CA . LEU A 1 194 ? 73.884 7.694 3.392 1.00 13.89 351 LEU A CA 1
ATOM 1417 C C . LEU A 1 194 ? 73.863 6.955 4.736 1.00 12.22 351 LEU A C 1
ATOM 1418 O O . LEU A 1 194 ? 74.913 6.665 5.315 1.00 11.85 351 LEU A O 1
ATOM 1423 N N . ALA A 1 195 ? 72.670 6.643 5.234 1.00 10.11 352 ALA A N 1
ATOM 1424 C CA . ALA A 1 195 ? 72.584 6.052 6.567 1.00 12.48 352 ALA A CA 1
ATOM 1425 C C . ALA A 1 195 ? 73.301 4.709 6.598 1.00 11.66 352 ALA A C 1
ATOM 1426 O O . ALA A 1 195 ? 74.066 4.430 7.524 1.00 12.89 352 ALA A O 1
ATOM 1428 N N . GLU A 1 196 ? 73.057 3.882 5.590 1.00 10.91 353 GLU A N 1
ATOM 1429 C CA . GLU A 1 196 ? 73.723 2.592 5.505 1.00 13.42 353 GLU A CA 1
ATOM 1430 C C . GLU A 1 196 ? 75.245 2.719 5.353 1.00 10.29 353 GLU A C 1
ATOM 1431 O O . GLU A 1 196 ? 75.996 2.017 6.035 1.00 12.73 353 GLU A O 1
ATOM 1437 N N . GLU A 1 197 ? 75.700 3.612 4.472 1.00 10.91 354 GLU A N 1
ATOM 1438 C CA . GLU A 1 197 ? 77.141 3.802 4.304 1.00 11.04 354 GLU A CA 1
ATOM 1439 C C . GLU A 1 197 ? 77.773 4.301 5.588 1.00 8.79 354 GLU A C 1
ATOM 1440 O O . GLU A 1 197 ? 78.870 3.901 5.945 1.00 12.05 354 GLU A O 1
ATOM 1446 N N . PHE A 1 198 ? 77.099 5.226 6.262 1.00 8.46 355 PHE A N 1
ATOM 1447 C CA . PHE A 1 198 ? 77.642 5.767 7.509 1.00 11.41 355 PHE A CA 1
ATOM 1448 C C . PHE A 1 198 ? 77.761 4.643 8.548 1.00 13.71 355 PHE A C 1
ATOM 1449 O O . PHE A 1 198 ? 78.734 4.566 9.304 1.00 10.62 355 PHE A O 1
ATOM 1457 N N . ASP A 1 199 ? 76.755 3.774 8.588 1.00 11.26 356 ASP A N 1
ATOM 1458 C CA . ASP A 1 199 ? 76.787 2.638 9.517 1.00 11.04 356 ASP A CA 1
ATOM 1459 C C . ASP A 1 199 ? 78.031 1.784 9.248 1.00 11.66 356 ASP A C 1
ATOM 1460 O O . ASP A 1 199 ? 78.740 1.377 10.171 1.00 10.38 356 ASP A O 1
ATOM 1465 N N . HIS A 1 200 ? 78.334 1.512 7.984 1.00 9.92 357 HIS A N 1
ATOM 1466 C CA . HIS A 1 200 ? 79.521 0.698 7.698 1.00 10.48 357 HIS A CA 1
ATOM 1467 C C . HIS A 1 200 ? 80.825 1.416 8.040 1.00 10.95 357 HIS A C 1
ATOM 1468 O O . HIS A 1 200 ? 81.829 0.778 8.355 1.00 12.83 357 HIS A O 1
ATOM 1475 N N . ARG A 1 201 ? 80.806 2.741 7.982 1.00 12.37 358 ARG A N 1
ATOM 1476 C CA . ARG A 1 201 ? 82.014 3.536 8.218 1.00 13.29 358 ARG A CA 1
ATOM 1477 C C . ARG A 1 201 ? 82.361 3.706 9.685 1.00 14.36 358 ARG A C 1
ATOM 1478 O O . ARG A 1 201 ? 83.511 3.992 10.018 1.00 17.44 358 ARG A O 1
ATOM 1486 N N . VAL A 1 202 ? 81.397 3.541 10.554 1.00 10.81 359 VAL A N 1
ATOM 1487 C CA . VAL A 1 202 ? 81.622 3.842 11.963 1.00 11.08 359 VAL A CA 1
ATOM 1488 C C . VAL A 1 202 ? 81.310 2.644 12.851 1.00 17.50 359 VAL A C 1
ATOM 1489 O O . VAL A 1 202 ? 80.295 1.991 12.671 1.00 17.09 359 VAL A O 1
ATOM 1493 N N . LYS A 1 203 ? 82.161 2.362 13.816 1.00 19.66 360 LYS A N 1
ATOM 1494 C CA . LYS A 1 203 ? 81.880 1.321 14.801 1.00 26.30 360 LYS A CA 1
ATOM 1495 C C . LYS A 1 203 ? 81.403 1.962 16.103 1.00 25.78 360 LYS A C 1
ATOM 1496 O O . LYS A 1 203 ? 82.184 2.618 16.794 1.00 32.24 360 LYS A O 1
ATOM 1502 N N . LYS A 1 204 ? 80.127 1.790 16.436 1.00 27.58 361 LYS A N 1
ATOM 1503 C CA . LYS A 1 204 ? 79.551 2.472 17.601 1.00 29.44 361 LYS A CA 1
ATOM 1504 C C . LYS A 1 204 ? 79.947 1.853 18.944 1.00 39.96 361 LYS A C 1
ATOM 1505 O O . LYS A 1 204 ? 79.802 0.649 19.157 1.00 38.63 361 LYS A O 1
#

B-factor: mean 24.1, std 14.51, range [7.91, 96.07]

Nearest PDB structures (foldseek):
  3qle-assembly1_A  TM=1.006E+00  e=9.915E-42  Saccharomyces cerevisiae EC1118
  4qqf-assembly4_C  TM=9.643E-01  e=6.738E-33  Saccharomyces cerevisiae
  4qqf-assembly3_B  TM=9.649E-01  e=5.711E-32  Saccharomyces cerevisiae
  8ujm-assembly2_B  TM=7.735E-01  e=6.768E-15  Homo sapiens
  8ujl-assembly1_A  TM=7.673E-01  e=9.982E-15  Homo sapiens